Protein 4WZN (pdb70)

B-factor: mean 69.32, std 23.05, range [23.48, 146.05]

Solvent-accessible surface area: 15784 Å² total; per-residue (Å²): 109,44,18,2,32,59,6,38,44,33,76,92,57,137,152,81,207,118,9,3,28,2,76,52,119,2,8,33,19,10,0,0,4,47,45,101,87,124,11,14,17,2,2,37,45,90,102,54,67,17,5,0,97,8,48,130,29,91,129,50,194,38,74,114,39,176,50,123,105,1,34,54,8,0,86,84,1,27,84,20,86,155,35,45,150,13,100,11,71,122,17,8,170,74,11,98,74,8,5,49,91,31,174,85,11,117,64,16,54,98,110,32,5,17,91,0,0,74,26,2,41,2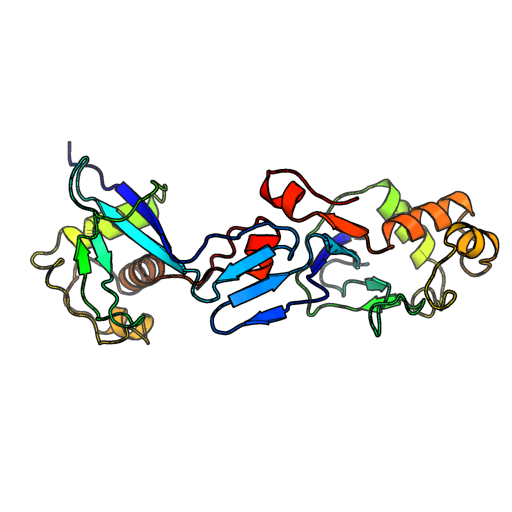0,51,72,0,40,0,30,57,28,62,140,69,108,65,7,51,103,173,176,61,136,12,18,2,32,61,5,40,40,84,42,130,30,137,71,40,212,146,3,0,42,5,33,47,105,0,24,33,18,11,0,0,4,43,34,105,88,122,11,13,15,2,2,39,46,94,105,60,71,16,6,0,97,7,48,130,29,88,129,49,195,36,75,113,38,176,50,120,103,1,13,54,8,0,85,83,1,26,83,22,86,154,31,44,150,13,99,10,72,127,13,8,170,76,11,96,73,7,5,50,89,31,172,84,11,117,65,16,54,98,110,33,6,18,92,0,0,71,26,2,31,17,29,117,5,74,19,34,46,40,0,13,46,98,58,13,28,151,96

Nearest PDB structures (foldseek):
  4wzn-assembly1_B  TM=9.107E-01  e=2.215E-26  Human hepatitis A virus Hu/Australia/HM175/1976
  7svk-assembly1_A  TM=3.006E-01  e=7.256E+00  Limosilactobacillus reuteri
  4wzn-assembly1_B  TM=1.007E+00  e=2.468E-30  Human hepatitis A virus Hu/Australia/HM175/1976
  8blt-assembly2_C  TM=2.997E-01  e=7.772E+00  Ligilactobacillus salivarius

GO terms:
  GO:0044658 symbiont-mediated pore formation in host plasma membrane (P, IDA)
  GO:0019030 icosahedral viral capsid (C, IDA)
  GO:0004197 cysteine-type endopeptidase activity (F, IDA)
  GO:0003968 RNA-directed RNA polymerase activity (F, IDA)
  GO:0019068 virion assembly (P, IDA)
  GO:0033644 host cell membrane (C, EXP)
  GO:0044193 host cell mitochondrial outer membrane (C, EXP)
  GO:0034062 5'-3' RNA polymerase activity (F, EXP)
  GO:0004197 cysteine-type endopeptidase activity (F, EXP)
  GO:0039722 symbiont-mediated suppression of host toll-like receptor signaling pathway (P, IDA)

Structure (mmCIF, N/CA/C/O backbone):
data_4WZN
#
_entry.id   4WZN
#
_cell.length_a   90.420
_cell.length_b   90.420
_cell.length_c   73.430
_cell.angle_alpha   90.00
_cell.angle_beta   90.00
_cell.angle_gamma   90.00
#
_symmetry.space_group_name_H-M   'P 43'
#
loop_
_entity.id
_entity.type
_entity.pdbx_description
1 polymer 'Genome polyprotein'
2 non-polymer GLYCEROL
3 water water
#
loop_
_atom_site.group_PDB
_atom_site.id
_atom_site.type_symbol
_atom_site.label_atom_id
_atom_site.label_alt_id
_atom_site.label_comp_id
_atom_site.label_asym_id
_atom_site.label_entity_id
_atom_site.label_seq_id
_atom_site.pdbx_PDB_ins_code
_atom_site.Cartn_x
_atom_site.Cartn_y
_atom_site.Cartn_z
_atom_site.occupancy
_atom_site.B_iso_or_equiv
_atom_site.auth_seq_id
_atom_site.auth_comp_id
_atom_site.auth_asym_id
_atom_site.auth_atom_id
_atom_site.pdbx_PDB_model_num
ATOM 1 N N . LYS A 1 74 ? 25.134 81.154 41.849 1.00 102.62 838 LYS A N 1
ATOM 2 C CA . LYS A 1 74 ? 25.104 80.753 40.450 1.00 101.62 838 LYS A CA 1
ATOM 3 C C . LYS A 1 74 ? 26.245 79.765 40.151 1.00 101.39 838 LYS A C 1
ATOM 4 O O . LYS A 1 74 ? 25.976 78.602 39.828 1.00 100.79 838 LYS A O 1
ATOM 6 N N . ILE A 1 75 ? 27.515 80.218 40.311 1.00 93.86 839 ILE A N 1
ATOM 7 C CA . ILE A 1 75 ? 28.747 79.445 40.057 1.00 87.70 839 ILE A CA 1
ATOM 8 C C . ILE A 1 75 ? 28.966 78.373 41.149 1.00 89.07 839 ILE A C 1
ATOM 9 O O . ILE A 1 75 ? 28.969 78.717 42.334 1.00 90.11 839 ILE A O 1
ATOM 14 N N . SER A 1 76 ? 29.151 77.088 40.748 1.00 81.58 840 SER A N 1
ATOM 15 C CA . SER A 1 76 ? 29.374 75.969 41.678 1.00 79.14 840 SER A CA 1
ATOM 16 C C . SER A 1 76 ? 30.645 75.163 41.360 1.00 78.40 840 SER A C 1
ATOM 17 O O . SER A 1 76 ? 30.902 74.846 40.193 1.00 77.47 840 SER A O 1
ATOM 20 N N . LEU A 1 77 ? 31.442 74.853 42.407 1.00 71.04 841 LEU A N 1
ATOM 21 C CA . LEU A 1 77 ? 32.714 74.134 42.306 1.00 66.00 841 LEU A CA 1
ATOM 22 C C . LEU A 1 77 ? 32.519 72.651 42.563 1.00 69.82 841 LEU A C 1
ATOM 23 O O . LEU A 1 77 ? 31.603 72.286 43.295 1.00 72.97 841 LEU A O 1
ATOM 28 N N . PHE A 1 78 ? 33.347 71.796 41.940 1.00 63.05 842 PHE A N 1
ATOM 29 C CA . PHE A 1 78 ? 33.225 70.331 42.048 1.00 62.21 842 PHE A CA 1
ATOM 30 C C . PHE A 1 78 ? 34.527 69.572 41.885 1.00 62.91 842 PHE A C 1
ATOM 31 O O . PHE A 1 78 ? 35.439 70.047 41.209 1.00 61.83 842 PHE A O 1
ATOM 39 N N . TYR A 1 79 ? 34.558 68.336 42.392 1.00 57.53 843 TYR A N 1
ATOM 40 C CA . TYR A 1 79 ? 35.676 67.434 42.173 1.00 54.68 843 TYR A CA 1
ATOM 41 C C . TYR A 1 79 ? 35.182 66.021 41.831 1.00 54.16 843 TYR A C 1
ATOM 42 O O . TYR A 1 79 ? 34.044 65.662 42.116 1.00 53.88 843 TYR A O 1
ATOM 51 N N . THR A 1 80 ? 36.032 65.255 41.180 1.00 48.25 844 THR A N 1
ATOM 52 C CA . THR A 1 80 ? 35.769 63.881 40.803 1.00 48.06 844 THR A CA 1
ATOM 53 C C . THR A 1 80 ? 37.064 63.128 40.981 1.00 51.43 844 THR A C 1
ATOM 54 O O . THR A 1 80 ? 38.139 63.714 40.830 1.00 50.91 844 THR A O 1
ATOM 58 N N . GLU A 1 81 ? 36.976 61.848 41.343 1.00 46.85 845 GLU A N 1
ATOM 59 C CA . GLU A 1 81 ? 38.180 61.056 41.541 1.00 44.52 845 GLU A CA 1
ATOM 60 C C . GLU A 1 81 ? 38.181 59.841 40.627 1.00 48.06 845 GLU A C 1
ATOM 61 O O . GLU A 1 81 ? 37.111 59.313 40.304 1.00 49.36 845 GLU A O 1
ATOM 67 N N . GLU A 1 82 ? 39.374 59.407 40.185 1.00 43.27 846 GLU A N 1
ATOM 68 C CA . GLU A 1 82 ? 39.493 58.293 39.230 1.00 43.69 846 GLU A CA 1
ATOM 69 C C . GLU A 1 82 ? 40.790 57.513 39.276 1.00 45.47 846 GLU A C 1
ATOM 70 O O . GLU A 1 82 ? 41.845 58.105 39.471 1.00 45.73 846 GLU A O 1
ATOM 76 N N . HIS A 1 83 ? 40.714 56.197 39.049 1.00 41.54 847 HIS A N 1
ATOM 77 C CA . HIS A 1 83 ? 41.905 55.337 38.934 1.00 40.82 847 HIS A CA 1
ATOM 78 C C . HIS A 1 83 ? 42.239 55.373 37.436 1.00 46.76 847 HIS A C 1
ATOM 79 O O . HIS A 1 83 ? 41.391 55.001 36.618 1.00 47.97 847 HIS A O 1
ATOM 86 N N . GLU A 1 84 ? 43.423 55.890 37.069 1.00 42.55 848 GLU A N 1
ATOM 87 C CA . GLU A 1 84 ? 43.838 55.987 35.649 1.00 42.91 848 GLU A CA 1
ATOM 88 C C . GLU A 1 84 ? 44.232 54.601 35.067 1.00 45.74 848 GLU A C 1
ATOM 89 O O . GLU A 1 84 ? 44.135 54.389 33.863 1.00 46.36 848 GLU A O 1
ATOM 95 N N . ILE A 1 85 ? 44.688 53.673 35.938 1.00 42.15 849 ILE A N 1
ATOM 96 C CA . ILE A 1 85 ? 45.087 52.296 35.634 1.00 42.62 849 ILE A CA 1
ATOM 97 C C . ILE A 1 85 ? 44.508 51.330 36.699 1.00 47.52 849 ILE A C 1
ATOM 98 O O . ILE A 1 85 ? 44.513 51.630 37.904 1.00 47.93 849 ILE A O 1
ATOM 103 N N . MET A 1 86 ? 43.986 50.197 36.222 1.00 43.62 850 MET A N 1
ATOM 104 C CA . MET A 1 86 ? 43.472 49.067 36.985 1.00 41.43 850 MET A CA 1
ATOM 105 C C . MET A 1 86 ? 44.096 47.880 36.276 1.00 36.70 850 MET A C 1
ATOM 106 O O . MET A 1 86 ? 44.083 47.840 35.048 1.00 33.73 850 MET A O 1
ATOM 111 N N . LYS A 1 87 ? 44.672 46.927 37.051 1.00 31.38 851 LYS A N 1
ATOM 112 C CA . LYS A 1 87 ? 45.306 45.705 36.533 1.00 30.46 851 LYS A CA 1
ATOM 113 C C . LYS A 1 87 ? 44.539 44.521 37.052 1.00 34.28 851 LYS A C 1
ATOM 114 O O . LYS A 1 87 ? 44.388 44.340 38.258 1.00 33.00 851 LYS A O 1
ATOM 120 N N . PHE A 1 88 ? 44.010 43.740 36.131 1.00 33.05 852 PHE A N 1
ATOM 121 C CA . PHE A 1 88 ? 43.179 42.596 36.468 1.00 31.57 852 PHE A CA 1
ATOM 122 C C . PHE A 1 88 ? 43.881 41.279 36.452 1.00 33.25 852 PHE A C 1
ATOM 123 O O . PHE A 1 88 ? 44.707 40.995 35.603 1.00 32.29 852 PHE A O 1
ATOM 131 N N . SER A 1 89 ? 43.573 40.505 37.454 1.00 32.34 853 SER A N 1
ATOM 132 C CA . SER A 1 89 ? 43.997 39.124 37.658 1.00 34.60 853 SER A CA 1
ATOM 133 C C . SER A 1 89 ? 42.721 38.260 37.773 1.00 37.63 853 SER A C 1
ATOM 134 O O . SER A 1 89 ? 41.597 38.800 37.814 1.00 39.67 853 SER A O 1
ATOM 137 N N . TRP A 1 90 ? 42.853 36.955 37.757 1.00 32.19 854 TRP A N 1
ATOM 138 C CA . TRP A 1 90 ? 41.640 36.171 37.895 1.00 32.89 854 TRP A CA 1
ATOM 139 C C . TRP A 1 90 ? 41.041 36.391 39.297 1.00 41.26 854 TRP A C 1
ATOM 140 O O . TRP A 1 90 ? 41.716 36.121 40.307 1.00 41.30 854 TRP A O 1
ATOM 151 N N . ARG A 1 91 ? 39.800 36.963 39.359 1.00 39.70 855 ARG A N 1
ATOM 152 C CA . ARG A 1 91 ? 39.088 37.271 40.616 1.00 37.84 855 ARG A CA 1
ATOM 153 C C . ARG A 1 91 ? 39.793 38.390 41.492 1.00 42.06 855 ARG A C 1
ATOM 154 O O . ARG A 1 91 ? 39.472 38.546 42.672 1.00 42.85 855 ARG A O 1
ATOM 162 N N . GLY A 1 92 ? 40.710 39.156 40.901 1.00 36.27 856 GLY A N 1
ATOM 163 C CA . GLY A 1 92 ? 41.436 40.213 41.597 1.00 33.88 856 GLY A CA 1
ATOM 164 C C . GLY A 1 92 ? 41.781 41.436 40.761 1.00 35.49 856 GLY A C 1
ATOM 165 O O . GLY A 1 92 ? 41.869 41.359 39.539 1.00 34.94 856 GLY A O 1
ATOM 166 N N . VAL A 1 93 ? 41.968 42.580 41.426 1.00 32.44 857 VAL A N 1
ATOM 167 C CA . VAL A 1 93 ? 42.308 43.881 40.824 1.00 33.29 857 VAL A CA 1
ATOM 168 C C . VAL A 1 93 ? 43.407 44.570 41.644 1.00 35.02 857 VAL A C 1
ATOM 169 O O . VAL A 1 93 ? 43.405 44.461 42.852 1.00 33.90 857 VAL A O 1
ATOM 173 N N . THR A 1 94 ? 44.336 45.248 40.982 1.00 32.50 858 THR A N 1
ATOM 174 C CA . THR A 1 94 ? 45.465 45.987 41.565 1.00 32.38 858 THR A CA 1
ATOM 175 C C . THR A 1 94 ? 45.442 47.411 41.012 1.00 37.31 858 THR A C 1
ATOM 176 O O . THR A 1 94 ? 45.444 47.612 39.802 1.00 35.71 858 THR A O 1
ATOM 180 N N . ALA A 1 95 ? 45.398 48.394 41.892 1.00 38.00 859 ALA A N 1
ATOM 181 C CA . ALA A 1 95 ? 45.450 49.792 41.478 1.00 40.52 859 ALA A CA 1
ATOM 182 C C . ALA A 1 95 ? 46.754 50.414 41.952 1.00 50.49 859 ALA A C 1
ATOM 183 O O . ALA A 1 95 ? 47.416 49.848 42.820 1.00 48.93 859 ALA A O 1
ATOM 185 N N . ASP A 1 96 ? 47.136 51.572 41.359 1.00 54.81 860 ASP A N 1
ATOM 186 C CA . ASP A 1 96 ? 48.321 52.348 41.755 1.00 58.04 860 ASP A CA 1
ATOM 187 C C . ASP A 1 96 ? 48.060 52.945 43.161 1.00 62.54 860 ASP A C 1
ATOM 188 O O . ASP A 1 96 ? 46.932 53.379 43.454 1.00 60.61 860 ASP A O 1
ATOM 193 N N . THR A 1 97 ? 49.128 53.018 43.994 1.00 60.08 861 THR A N 1
ATOM 194 C CA . THR A 1 97 ? 49.158 53.678 45.305 1.00 59.51 861 THR A CA 1
ATOM 195 C C . THR A 1 97 ? 48.545 55.104 45.183 1.00 58.35 861 THR A C 1
ATOM 196 O O . THR A 1 97 ? 47.857 55.539 46.094 1.00 58.19 861 THR A O 1
ATOM 200 N N . ARG A 1 98 ? 48.730 55.772 44.018 1.00 52.03 862 ARG A N 1
ATOM 201 C CA . ARG A 1 98 ? 48.204 57.100 43.698 1.00 50.33 862 ARG A CA 1
ATOM 202 C C . ARG A 1 98 ? 47.157 57.140 42.577 1.00 51.07 862 ARG A C 1
ATOM 203 O O . ARG A 1 98 ? 47.474 56.803 41.436 1.00 51.04 862 ARG A O 1
ATOM 211 N N . ALA A 1 99 ? 45.918 57.595 42.918 1.00 43.77 863 ALA A N 1
ATOM 212 C CA . ALA A 1 99 ? 44.789 57.842 42.007 1.00 41.04 863 ALA A CA 1
ATOM 213 C C . ALA A 1 99 ? 44.789 59.338 41.629 1.00 42.58 863 ALA A C 1
ATOM 214 O O . ALA A 1 99 ? 45.672 60.104 42.050 1.00 42.13 863 ALA A O 1
ATOM 216 N N . LEU A 1 100 ? 43.788 59.764 40.862 1.00 36.96 864 LEU A N 1
ATOM 217 C CA . LEU A 1 100 ? 43.742 61.151 40.422 1.00 36.27 864 LEU A CA 1
ATOM 218 C C . LEU A 1 100 ? 42.459 61.889 40.794 1.00 39.32 864 LEU A C 1
ATOM 219 O O . LEU A 1 100 ? 41.360 61.342 40.632 1.00 40.29 864 LEU A O 1
ATOM 224 N N . ARG A 1 101 ? 42.594 63.118 41.289 1.00 34.69 865 ARG A N 1
ATOM 225 C CA . ARG A 1 101 ? 41.460 64.017 41.552 1.00 36.44 865 ARG A CA 1
ATOM 226 C C . ARG A 1 101 ? 41.424 65.109 40.480 1.00 44.69 865 ARG 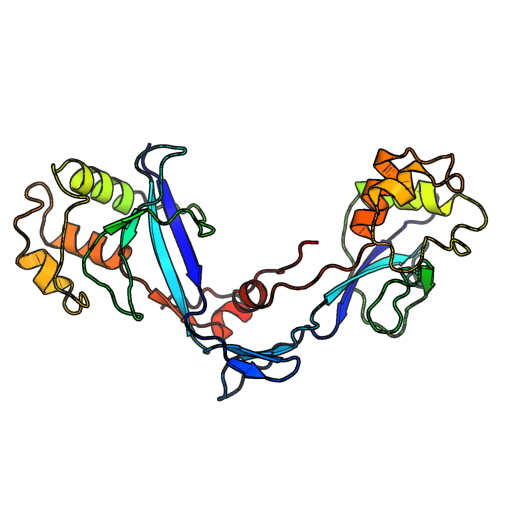A C 1
ATOM 227 O O . ARG A 1 101 ? 42.440 65.779 40.241 1.00 44.86 865 ARG A O 1
ATOM 235 N N . ARG A 1 102 ? 40.245 65.285 39.844 1.00 41.87 866 ARG A N 1
ATOM 236 C CA . ARG A 1 102 ? 39.989 66.303 38.816 1.00 41.18 866 ARG A CA 1
ATOM 237 C C . ARG A 1 102 ? 39.011 67.324 39.331 1.00 43.19 866 ARG A C 1
ATOM 238 O O . ARG A 1 102 ? 38.183 66.993 40.172 1.00 42.38 866 ARG A O 1
ATOM 246 N N . PHE A 1 103 ? 39.147 68.585 38.874 1.00 41.55 867 PHE A N 1
ATOM 247 C CA . PHE A 1 103 ? 38.348 69.750 39.307 1.00 41.88 867 PHE A CA 1
ATOM 248 C C . PHE A 1 103 ? 37.577 70.384 38.190 1.00 49.16 867 PHE A C 1
ATOM 249 O O . PHE A 1 103 ? 38.084 70.503 37.062 1.00 49.43 867 PHE A O 1
ATOM 257 N N . GLY A 1 104 ? 36.352 70.786 38.520 1.00 48.14 868 GLY A N 1
ATOM 258 C CA . GLY A 1 104 ? 35.415 71.365 37.571 1.00 50.98 868 GLY A CA 1
ATOM 259 C C . GLY A 1 104 ? 34.478 72.395 38.147 1.00 60.25 868 GLY A C 1
ATOM 260 O O . GLY A 1 104 ? 34.388 72.557 39.365 1.00 60.16 868 GLY A O 1
ATOM 261 N N . PHE A 1 105 ? 33.775 73.102 37.257 1.00 61.67 869 PHE A N 1
ATOM 262 C CA . PHE A 1 105 ? 32.851 74.172 37.620 1.00 64.97 869 PHE A CA 1
ATOM 263 C C . PHE A 1 105 ? 31.615 74.211 36.729 1.00 75.95 869 PHE A C 1
ATOM 264 O O . PHE A 1 105 ? 31.686 73.856 35.550 1.00 75.70 869 PHE A O 1
ATOM 272 N N . SER A 1 106 ? 30.493 74.681 37.300 1.00 77.97 870 SER A N 1
ATOM 273 C CA . SER A 1 106 ? 29.197 74.841 36.647 1.00 82.87 870 SER A CA 1
ATOM 274 C C . SER A 1 106 ? 28.881 76.330 36.687 1.00 93.09 870 SER A C 1
ATOM 275 O O . SER A 1 106 ? 29.062 76.944 37.743 1.00 92.74 870 SER A O 1
ATOM 278 N N . LEU A 1 107 ? 28.445 76.927 35.556 1.00 94.80 871 LEU A N 1
ATOM 279 C CA . LEU A 1 107 ? 28.116 78.366 35.521 1.00 98.14 871 LEU A CA 1
ATOM 280 C C . LEU A 1 107 ? 26.747 78.674 36.123 1.00 110.06 871 LEU A C 1
ATOM 281 O O . LEU A 1 107 ? 26.484 79.808 36.536 1.00 111.40 871 LEU A O 1
ATOM 286 N N . ALA A 1 108 ? 25.864 77.669 36.126 1.00 111.43 872 ALA A N 1
ATOM 287 C CA . ALA A 1 108 ? 24.505 77.768 36.641 1.00 117.27 872 ALA A CA 1
ATOM 288 C C . ALA A 1 108 ? 24.093 76.416 37.170 1.00 123.17 872 ALA A C 1
ATOM 289 O O . ALA A 1 108 ? 24.646 75.403 36.736 1.00 119.69 872 ALA A O 1
ATOM 291 N N . ALA A 1 109 ? 23.120 76.395 38.101 1.00 124.78 873 ALA A N 1
ATOM 292 C CA . ALA A 1 109 ? 22.585 75.166 38.695 1.00 125.34 873 ALA A CA 1
ATOM 293 C C . ALA A 1 109 ? 21.881 74.315 37.629 1.00 131.11 873 ALA A C 1
ATOM 294 O O . ALA A 1 109 ? 21.013 74.812 36.905 1.00 135.41 873 ALA A O 1
ATOM 296 N N . GLY A 1 110 ? 22.306 73.061 37.517 1.00 124.03 874 GLY A N 1
ATOM 297 C CA . GLY A 1 110 ? 21.763 72.120 36.543 1.00 125.44 874 GLY A CA 1
ATOM 298 C C . GLY A 1 110 ? 22.592 71.993 35.280 1.00 125.96 874 GLY A C 1
ATOM 299 O O . GLY A 1 110 ? 22.638 70.913 34.680 1.00 124.47 874 GLY A O 1
ATOM 300 N N . ARG A 1 111 ? 23.256 73.104 34.870 1.00 120.81 875 ARG A N 1
ATOM 301 C CA . ARG A 1 111 ? 24.122 73.187 33.686 1.00 117.68 875 ARG A CA 1
ATOM 302 C C . ARG A 1 111 ? 25.369 72.277 33.795 1.00 113.34 875 ARG A C 1
ATOM 303 O O . ARG A 1 111 ? 25.707 71.803 34.892 1.00 110.36 875 ARG A O 1
ATOM 311 N N . SER A 1 112 ? 26.021 72.006 32.644 1.00 105.89 876 SER A N 1
ATOM 312 C CA . SER A 1 112 ? 27.183 71.116 32.544 1.00 99.50 876 SER A CA 1
ATOM 313 C C . SER A 1 112 ? 28.451 71.541 33.290 1.00 95.53 876 SER A C 1
ATOM 314 O O . SER A 1 112 ? 28.775 72.725 33.349 1.00 95.77 876 SER A O 1
ATOM 317 N N . VAL A 1 113 ? 29.152 70.555 33.871 1.00 85.67 877 VAL A N 1
ATOM 318 C CA . VAL A 1 113 ? 30.401 70.741 34.608 1.00 79.85 877 VAL A CA 1
ATOM 319 C C . VAL A 1 113 ? 31.557 70.828 33.604 1.00 79.51 877 VAL A C 1
ATOM 320 O O . VAL A 1 113 ? 31.748 69.925 32.793 1.00 79.76 877 VAL A O 1
ATOM 324 N N . TRP A 1 114 ? 32.308 71.930 33.663 1.00 72.76 878 TRP A N 1
ATOM 325 C CA . TRP A 1 114 ? 33.468 72.199 32.826 1.00 70.55 878 TRP A CA 1
ATOM 326 C C . TRP A 1 114 ? 34.720 71.759 33.542 1.00 68.14 878 TRP A C 1
ATOM 327 O O . TRP A 1 114 ? 34.837 71.953 34.750 1.00 64.51 878 TRP A O 1
ATOM 338 N N . THR A 1 115 ? 35.661 71.174 32.795 1.00 63.53 879 THR A N 1
ATOM 339 C CA . THR A 1 115 ? 36.920 70.658 33.342 1.00 59.95 879 THR A CA 1
ATOM 340 C C . THR A 1 115 ? 38.021 70.680 32.286 1.00 63.68 879 THR A C 1
ATOM 341 O O . THR A 1 115 ? 37.706 70.693 31.101 1.00 67.36 879 THR A O 1
ATOM 345 N N . LEU A 1 116 ? 39.297 70.693 32.707 1.00 56.51 880 LEU A N 1
ATOM 346 C CA . LEU A 1 116 ? 40.434 70.629 31.792 1.00 56.86 880 LEU A CA 1
ATOM 347 C C . LEU A 1 116 ? 40.460 69.224 31.156 1.00 67.24 880 LEU A C 1
ATOM 348 O O . LEU A 1 116 ? 40.505 68.209 31.868 1.00 66.12 880 LEU A O 1
ATOM 353 N N . GLU A 1 117 ? 40.414 69.179 29.821 1.00 68.81 881 GLU A N 1
ATOM 354 C CA . GLU A 1 117 ? 40.401 67.945 29.041 1.00 70.87 881 GLU A CA 1
ATOM 355 C C . GLU A 1 117 ? 41.706 67.174 29.156 1.00 75.39 881 GLU A C 1
ATOM 356 O O . GLU A 1 117 ? 42.789 67.763 29.081 1.00 76.50 881 GLU A O 1
ATOM 362 N N . MET A 1 118 ? 41.589 65.852 29.304 1.00 70.57 882 MET A N 1
ATOM 363 C CA . MET A 1 118 ? 42.714 64.930 29.322 1.00 69.68 882 MET A CA 1
ATOM 364 C C . MET A 1 118 ? 42.506 63.884 28.231 1.00 79.64 882 MET A C 1
ATOM 365 O O . MET A 1 118 ? 41.390 63.373 28.066 1.00 81.23 882 MET A O 1
ATOM 370 N N . ASP A 1 119 ? 43.564 63.597 27.464 1.00 78.14 883 ASP A N 1
ATOM 371 C CA . ASP A 1 119 ? 43.551 62.605 26.382 1.00 81.09 883 ASP A CA 1
ATOM 372 C C . ASP A 1 119 ? 44.885 61.903 26.450 1.00 81.44 883 ASP A C 1
ATOM 373 O O . ASP A 1 119 ? 45.918 62.573 26.536 1.00 81.81 883 ASP A O 1
ATOM 378 N N . ALA A 1 120 ? 44.879 60.565 26.410 1.00 75.01 884 ALA A N 1
ATOM 379 C CA . ALA A 1 120 ? 46.078 59.723 26.519 1.00 73.64 884 ALA A CA 1
ATOM 380 C C . ALA A 1 120 ? 46.824 59.945 27.858 1.00 73.45 884 ALA A C 1
ATOM 381 O O . ALA A 1 120 ? 48.050 59.784 27.914 1.00 75.12 884 ALA A O 1
ATOM 383 N N . GLY A 1 121 ? 46.058 60.321 28.906 1.00 63.93 885 GLY A N 1
ATOM 384 C CA . GLY A 1 121 ? 46.559 60.590 30.248 1.00 59.76 885 GLY A CA 1
ATOM 385 C C . GLY A 1 121 ? 47.221 61.930 30.446 1.00 63.05 885 GLY A C 1
ATOM 386 O O . GLY A 1 121 ? 47.741 62.200 31.532 1.00 62.74 885 GLY A O 1
ATOM 387 N N . VAL A 1 122 ? 47.240 62.770 29.399 1.00 59.96 886 VAL A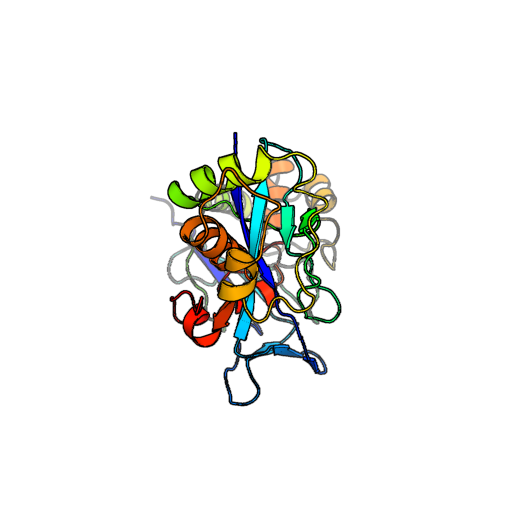 N 1
ATOM 388 C CA . VAL A 1 122 ? 47.842 64.099 29.479 1.00 58.98 886 VAL A CA 1
ATOM 389 C C . VAL A 1 122 ? 46.841 65.224 29.286 1.00 62.72 886 VAL A C 1
ATOM 390 O O . VAL A 1 122 ? 45.788 65.031 28.664 1.00 64.00 886 VAL A O 1
ATOM 394 N N . LEU A 1 123 ? 47.194 66.418 29.791 1.00 56.69 887 LEU A N 1
ATOM 395 C CA . LEU A 1 123 ? 46.352 67.595 29.627 1.00 55.08 887 LEU A CA 1
ATOM 396 C C . LEU A 1 123 ? 46.506 68.116 28.201 1.00 63.34 887 LEU A C 1
ATOM 397 O O . LEU A 1 123 ? 47.628 68.347 27.758 1.00 65.30 887 LEU A O 1
ATOM 402 N N . THR A 1 124 ? 45.391 68.226 27.460 1.00 60.82 888 THR A N 1
ATOM 403 C CA . THR A 1 124 ? 45.399 68.699 26.064 1.00 63.50 888 THR A CA 1
ATOM 404 C C . THR A 1 124 ? 45.570 70.206 25.962 1.00 69.24 888 THR A C 1
ATOM 405 O O . THR A 1 124 ? 46.086 70.689 24.955 1.00 74.93 888 THR A O 1
ATOM 409 N N . GLY A 1 125 ? 45.138 70.932 26.990 1.00 62.07 889 GLY A N 1
ATOM 410 C CA . GLY A 1 125 ? 45.204 72.387 27.034 1.00 61.85 889 GLY A CA 1
ATOM 411 C C . GLY A 1 125 ? 43.836 73.008 26.838 1.00 67.67 889 GLY A C 1
ATOM 412 O O . GLY A 1 125 ? 43.678 74.221 26.973 1.00 68.32 889 GLY A O 1
ATOM 413 N N . ARG A 1 126 ? 42.835 72.163 26.535 1.00 65.12 890 ARG A N 1
ATOM 414 C CA . ARG A 1 126 ? 41.440 72.545 26.306 1.00 66.66 890 ARG A CA 1
ATOM 415 C C . ARG A 1 126 ? 40.552 72.271 27.519 1.00 68.09 890 ARG A C 1
ATOM 416 O O . ARG A 1 126 ? 40.904 71.495 28.414 1.00 64.66 890 ARG A O 1
ATOM 424 N N . LEU A 1 127 ? 39.381 72.901 27.507 1.00 66.94 891 LEU A N 1
ATOM 425 C CA . LEU A 1 127 ? 38.343 72.868 28.523 1.00 66.56 891 LEU A CA 1
ATOM 426 C C . LEU A 1 127 ? 37.128 7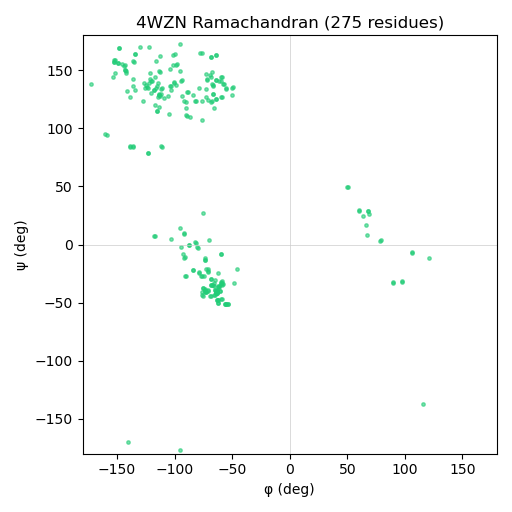2.163 27.907 1.00 75.41 891 LEU A C 1
ATOM 427 O O . LEU A 1 127 ? 36.725 72.509 26.794 1.00 80.48 891 LEU A O 1
ATOM 432 N N . ILE A 1 128 ? 36.578 71.154 28.587 1.00 70.63 892 ILE A N 1
ATOM 433 C CA . ILE A 1 128 ? 35.417 70.393 28.097 1.00 73.45 892 ILE A CA 1
ATOM 434 C C . ILE A 1 128 ? 34.347 70.180 29.161 1.00 77.51 892 ILE A C 1
ATOM 435 O O . ILE A 1 128 ? 34.607 70.313 30.360 1.00 73.07 892 ILE A O 1
ATOM 440 N N . ARG A 1 129 ? 33.149 69.800 28.701 1.00 78.56 893 ARG A N 1
ATOM 441 C CA . ARG A 1 129 ? 32.022 69.441 29.547 1.00 79.02 893 ARG A CA 1
ATOM 442 C C . ARG A 1 129 ? 32.191 67.950 29.793 1.00 83.87 893 ARG A C 1
ATOM 443 O O . ARG A 1 129 ? 32.445 67.208 28.840 1.00 85.22 893 ARG A O 1
ATOM 451 N N . LEU A 1 130 ? 32.105 67.507 31.057 1.00 79.18 894 LEU A N 1
ATOM 452 C CA . LEU A 1 130 ? 32.285 66.099 31.411 1.00 77.38 894 LEU A CA 1
ATOM 453 C C . LEU A 1 130 ? 31.233 65.729 32.453 1.00 83.90 894 LEU A C 1
ATOM 454 O O . LEU A 1 130 ? 31.500 65.795 33.653 1.00 81.83 894 LEU A O 1
ATOM 459 N N . ASN A 1 131 ? 30.019 65.375 31.982 1.00 84.82 895 ASN A N 1
ATOM 460 C CA . ASN A 1 131 ? 28.853 65.075 32.824 1.00 86.77 895 ASN A CA 1
ATOM 461 C C . ASN A 1 131 ? 28.662 63.631 33.249 1.00 92.34 895 ASN A C 1
ATOM 462 O O . ASN A 1 131 ? 28.055 63.371 34.292 1.00 91.05 895 ASN A O 1
ATOM 467 N N . ASP A 1 132 ? 29.177 62.703 32.439 1.00 91.59 896 ASP A N 1
ATOM 468 C CA . ASP A 1 132 ? 29.151 61.244 32.635 1.00 91.75 896 ASP A CA 1
ATOM 469 C C . ASP A 1 132 ? 29.863 60.774 33.943 1.00 90.53 896 ASP A C 1
ATOM 470 O O . ASP A 1 132 ? 29.775 59.588 34.307 1.00 90.38 896 ASP A O 1
ATOM 475 N N . GLU A 1 133 ? 30.556 61.704 34.632 1.00 81.87 897 GLU A N 1
ATOM 476 C CA . GLU A 1 133 ? 31.300 61.479 35.869 1.00 76.72 897 GLU A CA 1
ATOM 477 C C . GLU A 1 133 ? 30.480 61.898 37.097 1.00 77.60 897 GLU A C 1
ATOM 478 O O . GLU A 1 133 ? 29.606 62.763 36.985 1.00 80.16 897 GLU A O 1
ATOM 484 N N . LYS A 1 134 ? 30.779 61.304 38.270 1.00 69.44 898 LYS A N 1
ATOM 485 C CA . LYS A 1 134 ? 30.129 61.666 39.539 1.00 69.71 898 LYS A CA 1
ATOM 486 C C . LYS A 1 134 ? 30.936 62.807 40.189 1.00 70.58 898 LYS A C 1
ATOM 487 O O . LYS A 1 134 ? 32.080 62.594 40.614 1.00 67.04 898 LYS A O 1
ATOM 493 N N . TRP A 1 135 ? 30.350 64.022 40.222 1.00 67.41 899 TRP A N 1
ATOM 494 C CA . TRP A 1 135 ? 30.984 65.228 40.767 1.00 65.93 899 TRP A CA 1
ATOM 495 C C . TRP A 1 135 ? 30.444 65.594 42.138 1.00 70.55 899 TRP A C 1
ATOM 496 O O . TRP A 1 135 ? 29.230 65.570 42.332 1.00 73.35 899 TRP A O 1
ATOM 507 N N . THR A 1 136 ? 31.331 65.961 43.081 1.00 64.75 900 THR A N 1
ATOM 508 C CA . THR A 1 136 ? 30.909 66.396 44.418 1.00 66.14 900 THR A CA 1
ATOM 509 C C . THR A 1 136 ? 31.224 67.865 44.652 1.00 69.37 900 THR A C 1
ATOM 510 O O . THR A 1 136 ? 32.357 68.290 44.433 1.00 66.00 900 THR A O 1
ATOM 514 N N . GLU A 1 137 ? 30.209 68.632 45.089 1.00 69.57 901 GLU A N 1
ATOM 515 C CA . GLU A 1 137 ? 30.298 70.063 45.383 1.00 71.11 901 GLU A CA 1
ATOM 516 C C . GLU A 1 137 ? 31.330 70.330 46.473 1.00 73.60 901 GLU A C 1
ATOM 517 O O . GLU A 1 137 ? 31.548 69.503 47.359 1.00 72.17 901 GLU A O 1
ATOM 523 N N . MET A 1 138 ? 32.028 71.447 46.331 1.00 70.61 902 MET A N 1
ATOM 524 C CA . MET A 1 138 ? 33.037 71.925 47.263 1.00 70.19 902 MET A CA 1
ATOM 525 C C . MET A 1 138 ? 32.927 73.429 47.331 1.00 79.89 902 MET A C 1
ATOM 526 O O . MET A 1 138 ? 32.423 74.040 46.388 1.00 81.36 902 MET A O 1
ATOM 531 N N . LYS A 1 139 ? 33.350 74.029 48.444 1.00 79.51 903 LYS A N 1
ATOM 532 C CA . LYS A 1 139 ? 33.289 75.482 48.579 1.00 82.38 903 LYS A CA 1
ATOM 533 C C . LYS A 1 139 ? 34.674 76.113 48.590 1.00 85.47 903 LYS A C 1
ATOM 534 O O . LYS A 1 139 ? 35.590 75.588 49.227 1.00 83.11 903 LYS A O 1
ATOM 540 N N . ASP A 1 140 ? 34.830 77.211 47.824 1.00 83.83 904 ASP A N 1
ATOM 541 C CA . ASP A 1 140 ? 36.047 78.028 47.723 1.00 82.60 904 ASP A CA 1
ATOM 542 C C . ASP A 1 140 ? 35.654 79.393 47.171 1.00 88.04 904 ASP A C 1
ATOM 543 O O . ASP A 1 140 ? 35.526 79.570 45.954 1.00 86.84 904 ASP A O 1
ATOM 548 N N . ASP A 1 141 ? 35.424 80.352 48.078 1.00 87.13 905 ASP A N 1
ATOM 549 C CA . ASP A 1 141 ? 35.022 81.707 47.706 1.00 88.94 905 ASP A CA 1
ATOM 550 C C . ASP A 1 141 ? 36.023 82.428 46.790 1.00 88.23 905 ASP A C 1
ATOM 551 O O . ASP A 1 141 ? 35.579 83.195 45.930 1.00 88.93 905 ASP A O 1
ATOM 556 N N . LYS A 1 142 ? 37.356 82.154 46.940 1.00 79.49 906 LYS A N 1
ATOM 557 C CA . LYS A 1 142 ? 38.400 82.770 46.107 1.00 75.82 906 LYS A CA 1
ATOM 558 C C . LYS A 1 142 ? 38.308 82.266 44.676 1.00 77.38 906 LYS A C 1
ATOM 559 O O . LYS A 1 142 ? 38.394 83.068 43.749 1.00 78.67 906 LYS A O 1
ATOM 565 N N . ILE A 1 143 ? 38.128 80.953 44.497 1.00 70.61 907 ILE A N 1
ATOM 566 C CA . ILE A 1 143 ? 38.012 80.326 43.184 1.00 68.62 907 ILE A CA 1
ATOM 567 C C . ILE A 1 143 ? 36.771 80.806 42.429 1.00 75.86 907 ILE A C 1
ATOM 568 O O . ILE A 1 143 ? 36.889 81.088 41.236 1.00 76.90 907 ILE A O 1
ATOM 573 N N . VAL A 1 144 ? 35.611 80.951 43.116 1.00 73.37 908 VAL A N 1
ATOM 574 C CA . VAL A 1 144 ? 34.369 81.420 42.488 1.00 75.31 908 VAL A CA 1
ATOM 575 C C . VAL A 1 144 ? 34.574 82.832 41.909 1.00 81.00 908 VAL A C 1
ATOM 576 O O . VAL A 1 144 ? 34.131 83.105 40.790 1.00 81.25 908 VAL A O 1
ATOM 580 N N . SER A 1 145 ? 35.311 83.689 42.641 1.00 77.91 909 SER A N 1
ATOM 581 C CA . SER A 1 145 ? 35.657 85.047 42.210 1.00 78.89 909 SER A CA 1
ATOM 582 C C . SER A 1 145 ? 36.535 85.004 40.942 1.00 78.39 909 SER A C 1
ATOM 583 O O . SER A 1 145 ? 36.345 85.822 40.037 1.00 79.51 909 SER A O 1
ATOM 586 N N . LEU A 1 146 ? 37.475 84.040 40.876 1.00 69.21 910 LEU A N 1
ATOM 587 C CA . LEU A 1 146 ? 38.369 83.875 39.732 1.00 65.54 910 LEU A CA 1
ATOM 588 C C . LEU A 1 146 ? 37.664 83.292 38.514 1.00 69.11 910 LEU A C 1
ATOM 589 O O . LEU A 1 146 ? 37.911 83.772 37.407 1.00 68.69 910 LEU A O 1
ATOM 594 N N . ILE A 1 147 ? 36.738 82.321 38.714 1.00 66.09 911 ILE A N 1
ATOM 595 C CA . ILE A 1 147 ? 35.918 81.725 37.639 1.00 67.46 911 ILE A CA 1
ATOM 596 C C . ILE A 1 147 ? 34.996 82.823 37.042 1.00 75.63 911 ILE A C 1
ATOM 597 O O . ILE A 1 147 ? 34.823 82.875 35.822 1.00 75.36 911 ILE A O 1
ATOM 602 N N . GLU A 1 148 ? 34.427 83.705 37.910 1.00 75.81 912 GLU A N 1
ATOM 603 C CA . GLU A 1 148 ? 33.574 84.834 37.509 1.00 79.23 912 GLU A CA 1
ATOM 604 C C . GLU A 1 148 ? 34.326 85.700 36.499 1.00 82.34 912 GLU A C 1
ATOM 605 O O . GLU A 1 148 ? 33.798 85.938 35.413 1.00 85.93 912 GLU A O 1
ATOM 611 N N . LYS A 1 149 ? 35.580 86.109 36.826 1.00 73.42 913 LYS A N 1
ATOM 612 C CA . LYS A 1 149 ? 36.447 86.903 35.944 1.00 70.83 913 LYS A CA 1
ATOM 613 C C . LYS A 1 149 ? 36.774 86.130 34.653 1.00 73.74 913 LYS A C 1
ATOM 614 O O . LYS A 1 149 ? 36.573 86.661 33.568 1.00 75.80 913 LYS A O 1
ATOM 620 N N . PHE A 1 150 ? 37.233 84.870 34.780 1.00 67.53 914 PHE A N 1
ATOM 621 C CA . PHE A 1 150 ? 37.602 83.976 33.678 1.00 66.74 914 PHE A CA 1
ATOM 622 C C . PHE A 1 150 ? 36.492 83.818 32.641 1.00 74.26 914 PHE A C 1
ATOM 623 O O . PHE A 1 150 ? 36.741 84.004 31.453 1.00 75.23 914 PHE A O 1
ATOM 631 N N . THR A 1 151 ? 35.276 83.485 33.096 1.00 73.74 915 THR A N 1
ATOM 632 C CA . THR A 1 151 ? 34.105 83.233 32.253 1.00 77.69 915 THR A CA 1
ATOM 633 C C . THR A 1 151 ? 33.385 84.481 31.751 1.00 88.29 915 THR A C 1
ATOM 634 O O . THR A 1 151 ? 32.427 84.352 30.987 1.00 92.31 915 THR A O 1
ATOM 638 N N . SER A 1 152 ? 33.827 85.685 32.161 1.00 85.62 916 SER A N 1
ATOM 639 C CA . SER A 1 152 ? 33.224 86.927 31.663 1.00 89.06 916 SER A CA 1
ATOM 640 C C . SER A 1 152 ? 33.967 87.426 30.420 1.00 93.04 916 SER A C 1
ATOM 641 O O . SER A 1 152 ? 33.708 88.527 29.940 1.00 95.13 916 SER A O 1
ATOM 644 N N . ASN A 1 153 ? 34.875 86.583 29.889 1.00 87.82 917 ASN A N 1
ATOM 645 C CA . ASN A 1 153 ? 35.611 86.817 28.653 1.00 88.38 917 ASN A CA 1
ATOM 646 C C . ASN A 1 153 ? 34.928 86.005 27.555 1.00 98.20 917 ASN A C 1
ATOM 647 O O . ASN A 1 153 ? 34.515 84.868 27.794 1.00 97.18 917 ASN A O 1
ATOM 652 N N . LYS A 1 154 ? 34.809 86.584 26.352 1.00 99.99 918 LYS A N 1
ATOM 653 C CA . LYS A 1 154 ? 34.236 85.880 25.209 1.00 103.25 918 LYS A CA 1
ATOM 654 C C . LYS A 1 154 ? 35.260 84.814 24.765 1.00 104.29 918 LYS A C 1
ATOM 655 O O . LYS A 1 154 ? 36.470 85.078 24.813 1.00 102.29 918 LYS A O 1
ATOM 657 N N . TYR A 1 155 ? 34.779 83.616 24.366 1.00 99.63 919 TYR A N 1
ATOM 658 C CA . TYR A 1 155 ? 35.598 82.494 23.885 1.00 97.27 919 TYR A CA 1
ATOM 659 C C . TYR A 1 155 ? 36.508 81.836 24.953 1.00 94.56 919 TYR A C 1
ATOM 660 O O . TYR A 1 155 ? 37.554 81.277 24.598 1.00 92.83 919 TYR A O 1
ATOM 669 N N . TRP A 1 156 ? 36.101 81.866 26.250 1.00 87.56 920 TRP A N 1
ATOM 670 C CA . TRP A 1 156 ? 36.866 81.222 27.331 1.00 82.42 920 TRP A CA 1
ATOM 671 C C . TRP A 1 156 ? 36.856 79.705 27.169 1.00 86.46 920 TRP A C 1
ATOM 672 O O . TRP A 1 156 ? 37.840 79.056 27.497 1.00 83.32 920 TRP A O 1
ATOM 683 N N . SER A 1 157 ? 35.730 79.148 26.671 1.00 86.52 921 SER A N 1
ATOM 684 C CA . SER A 1 157 ? 35.503 77.721 26.421 1.00 86.52 921 SER A CA 1
ATOM 685 C C . SER A 1 157 ? 36.376 77.222 25.266 1.00 90.70 921 SER A C 1
ATOM 686 O O . SER A 1 157 ? 36.780 76.046 25.245 1.00 88.13 921 SER A O 1
ATOM 689 N N . LYS A 1 158 ? 36.679 78.146 24.323 1.00 89.45 922 LYS A N 1
ATOM 690 C CA . LYS A 1 158 ? 37.508 77.919 23.142 1.00 90.78 922 LYS A CA 1
ATOM 691 C C . LYS A 1 158 ? 39.026 77.992 23.439 1.00 92.31 922 LYS A C 1
ATOM 692 O O . LYS A 1 158 ? 39.829 77.810 22.520 1.00 94.43 922 LYS A O 1
ATOM 698 N N . VAL A 1 159 ? 39.413 78.220 24.719 1.00 83.92 923 VAL A N 1
ATOM 699 C CA . VAL A 1 159 ? 40.818 78.290 25.148 1.00 80.10 923 VAL A CA 1
ATOM 700 C C . VAL A 1 159 ? 41.589 77.012 24.802 1.00 83.62 923 VAL A C 1
ATOM 701 O O . VAL A 1 159 ? 41.054 75.903 24.922 1.00 82.44 923 VAL A O 1
ATOM 705 N N . ASN A 1 160 ? 42.822 77.195 24.317 1.00 81.20 924 ASN A N 1
ATOM 706 C CA . ASN A 1 160 ? 43.720 76.117 23.942 1.00 81.38 924 ASN A CA 1
ATOM 707 C C . ASN A 1 160 ? 45.117 76.424 24.456 1.00 83.21 924 ASN A C 1
ATOM 708 O O . ASN A 1 160 ? 45.950 76.987 23.725 1.00 85.63 924 ASN A O 1
ATOM 713 N N . PHE A 1 161 ? 45.353 76.075 25.736 1.00 74.80 925 PHE A N 1
ATOM 714 C CA . PHE A 1 161 ? 46.636 76.239 26.423 1.00 73.14 925 PHE A CA 1
ATOM 715 C C . PHE A 1 161 ? 47.688 75.280 25.818 1.00 81.49 925 PHE A C 1
ATOM 716 O O . PHE A 1 161 ? 47.308 74.302 25.150 1.00 83.36 925 PHE A O 1
ATOM 724 N N . PRO A 1 162 ? 49.007 75.524 26.031 1.00 78.95 926 PRO A N 1
ATOM 725 C CA . PRO A 1 162 ? 50.020 74.610 25.469 1.00 80.93 926 PRO A CA 1
ATOM 726 C C . PRO A 1 162 ? 49.806 73.161 25.898 1.00 83.30 926 PRO A C 1
ATOM 727 O O . PRO A 1 162 ? 49.534 72.894 27.072 1.00 79.39 926 PRO A O 1
ATOM 731 N N . HIS A 1 163 ? 49.897 72.238 24.931 1.00 82.93 927 HIS A N 1
ATOM 732 C CA . HIS A 1 163 ? 49.718 70.808 25.160 1.00 82.09 927 HIS A CA 1
ATOM 733 C C . HIS A 1 163 ? 50.566 70.304 26.346 1.00 84.81 927 HIS A C 1
ATOM 734 O O . HIS A 1 163 ? 51.728 70.690 26.491 1.00 86.60 927 HIS A O 1
ATOM 741 N N . GLY A 1 164 ? 49.953 69.496 27.204 1.00 77.09 928 GLY A N 1
ATOM 742 C CA . GLY A 1 164 ? 50.620 68.952 28.376 1.00 74.14 928 GLY A CA 1
ATOM 743 C C . GLY A 1 164 ? 50.478 69.844 29.591 1.00 75.71 928 GLY A C 1
ATOM 744 O O . GLY A 1 164 ? 50.433 69.340 30.718 1.00 74.01 928 GLY A O 1
ATOM 745 N N . MET A 1 165 ? 50.424 71.182 29.371 1.00 71.59 929 MET A N 1
ATOM 746 C CA . MET A 1 165 ? 50.298 72.215 30.407 1.00 68.66 929 MET A CA 1
ATOM 747 C C . MET A 1 165 ? 51.337 72.033 31.529 1.00 74.43 929 MET A C 1
ATOM 748 O O . MET A 1 165 ? 50.991 72.029 32.713 1.00 72.67 929 MET A O 1
ATOM 753 N N . LEU A 1 166 ? 52.613 71.860 31.132 1.00 74.16 930 LEU A N 1
ATOM 754 C CA . LEU A 1 166 ? 53.743 71.591 32.026 1.00 74.32 930 LEU A CA 1
ATOM 755 C C . LEU A 1 166 ? 54.245 72.805 32.810 1.00 78.81 930 LEU A C 1
ATOM 756 O O . LEU A 1 166 ? 54.632 72.637 33.968 1.00 78.71 930 LEU A O 1
ATOM 761 N N . ASP A 1 167 ? 54.261 74.009 32.197 1.00 75.59 931 ASP A N 1
ATOM 762 C CA . ASP A 1 167 ? 54.704 75.225 32.890 1.00 75.02 931 ASP A CA 1
ATOM 763 C C . ASP A 1 167 ? 53.539 76.192 33.122 1.00 74.22 931 ASP A C 1
ATOM 764 O O . ASP A 1 167 ? 53.336 77.129 32.343 1.00 75.59 931 ASP A O 1
ATOM 769 N N . LEU A 1 168 ? 52.798 75.971 34.222 1.00 65.69 932 LEU A N 1
ATOM 770 C CA . LEU A 1 168 ? 51.637 76.772 34.627 1.00 62.75 932 LEU A CA 1
ATOM 771 C C . LEU A 1 168 ? 51.950 78.260 34.879 1.00 69.37 932 LEU A C 1
ATOM 772 O O . LEU A 1 168 ? 51.112 79.113 34.585 1.00 70.17 932 LEU A O 1
ATOM 777 N N . GLU A 1 169 ? 53.164 78.569 35.367 1.00 66.94 933 GLU A N 1
ATOM 778 C CA . GLU A 1 169 ? 53.616 79.935 35.638 1.00 67.95 933 GLU A CA 1
ATOM 779 C C . GLU A 1 169 ? 53.862 80.727 34.360 1.00 72.26 933 GLU A C 1
ATOM 780 O O . GLU A 1 169 ? 53.521 81.912 34.302 1.00 72.22 933 GLU A O 1
ATOM 786 N N . GLU A 1 170 ? 54.437 80.061 33.336 1.00 69.00 934 GLU A N 1
ATOM 787 C CA . GLU A 1 170 ? 54.732 80.619 32.015 1.00 70.08 934 GLU A CA 1
ATOM 788 C C . GLU A 1 170 ? 53.435 80.796 31.223 1.00 70.64 934 GLU A C 1
ATOM 789 O O . GLU A 1 170 ? 53.282 81.802 30.517 1.00 71.20 934 GLU A O 1
ATOM 795 N N . ILE A 1 171 ? 52.515 79.811 31.319 1.00 64.10 935 ILE A N 1
ATOM 796 C CA . ILE A 1 171 ? 51.218 79.855 30.637 1.00 63.20 935 ILE A CA 1
ATOM 797 C C . ILE A 1 171 ? 50.475 81.138 31.039 1.00 66.13 935 ILE A C 1
ATOM 798 O O . ILE A 1 171 ? 50.051 81.895 30.157 1.00 64.26 935 ILE A O 1
ATOM 803 N N . ALA A 1 172 ? 50.373 81.389 32.378 1.00 62.40 936 ALA A N 1
ATOM 804 C CA . ALA A 1 172 ? 49.728 82.565 32.963 1.00 62.53 936 ALA A CA 1
ATOM 805 C C . ALA A 1 172 ? 50.432 83.888 32.597 1.00 69.58 936 ALA A C 1
ATOM 806 O O . ALA A 1 172 ? 49.764 84.882 32.266 1.00 71.01 936 ALA A O 1
ATOM 808 N N . ALA A 1 173 ? 51.773 83.887 32.619 1.00 66.29 937 ALA A N 1
ATOM 809 C CA . ALA A 1 173 ? 52.605 85.034 32.255 1.00 66.83 937 ALA A CA 1
ATOM 810 C C . ALA A 1 173 ? 52.456 85.457 30.781 1.00 73.12 937 ALA A C 1
ATOM 811 O O . ALA A 1 173 ? 52.425 86.654 30.498 1.00 74.11 937 ALA A O 1
ATOM 813 N N . ASN A 1 174 ? 52.370 84.487 29.850 1.00 70.84 938 ASN A N 1
ATOM 814 C CA . ASN A 1 174 ? 52.266 84.775 28.414 1.00 73.19 938 ASN A CA 1
ATOM 815 C C . ASN A 1 174 ? 50.841 84.900 27.864 1.00 77.60 938 ASN A C 1
ATOM 816 O O . ASN A 1 174 ? 50.672 85.349 26.723 1.00 79.74 938 ASN A O 1
ATOM 821 N N . SER A 1 175 ? 49.823 84.517 28.664 1.00 71.91 939 SER A N 1
ATOM 822 C CA . SER A 1 175 ? 48.415 84.573 28.251 1.00 72.14 939 SER A CA 1
ATOM 823 C C . SER A 1 175 ? 47.926 85.996 28.067 1.00 75.45 939 SER A C 1
ATOM 824 O O . SER A 1 175 ? 48.116 86.820 28.954 1.00 73.81 939 SER A O 1
ATOM 827 N N . LYS A 1 176 ? 47.307 86.275 26.908 1.00 73.52 940 LYS A N 1
ATOM 828 C CA . LYS A 1 176 ? 46.742 87.581 26.568 1.00 74.58 940 LYS A CA 1
ATOM 829 C C . LYS A 1 176 ? 45.219 87.469 26.350 1.00 78.71 940 LYS A C 1
ATOM 830 O O . LYS A 1 176 ? 44.574 88.444 25.933 1.00 81.11 940 LYS A O 1
ATOM 836 N N . ASP A 1 177 ? 44.655 86.289 26.648 1.00 71.66 941 ASP A N 1
ATOM 837 C CA . ASP A 1 177 ? 43.240 85.966 26.456 1.00 72.63 941 ASP A CA 1
ATOM 838 C C . ASP A 1 177 ? 42.315 86.419 27.590 1.00 72.55 941 ASP A C 1
ATOM 839 O O . ASP A 1 177 ? 41.113 86.543 27.376 1.00 72.39 941 ASP A O 1
ATOM 844 N N . PHE A 1 178 ? 42.860 86.639 28.798 1.00 66.95 942 PHE A N 1
ATOM 845 C CA . PHE A 1 178 ? 42.067 87.045 29.968 1.00 65.68 942 PHE A CA 1
ATOM 846 C C . PHE A 1 178 ? 42.617 88.351 30.521 1.00 68.41 942 PHE A C 1
ATOM 847 O O . PHE A 1 178 ? 43.381 88.343 31.498 1.00 66.45 942 PHE A O 1
ATOM 855 N N . PRO A 1 179 ? 42.274 89.487 29.867 1.00 65.03 943 PRO A N 1
ATOM 856 C CA . PRO A 1 179 ? 42.829 90.774 30.313 1.00 63.88 943 PRO A CA 1
ATOM 857 C C . PRO A 1 179 ? 42.223 91.300 31.603 1.00 66.81 943 PRO A C 1
ATOM 858 O O . PRO A 1 179 ? 42.783 92.218 32.183 1.00 66.23 943 PRO A O 1
ATOM 862 N N . ASN A 1 180 ? 41.098 90.723 32.054 1.00 63.61 944 ASN A N 1
ATOM 863 C CA . ASN A 1 180 ? 40.457 91.146 33.298 1.00 64.14 944 ASN A CA 1
ATOM 864 C C . ASN A 1 180 ? 41.043 90.399 34.504 1.00 69.14 944 ASN A C 1
ATOM 865 O O . ASN A 1 180 ? 40.661 90.655 35.650 1.00 70.25 944 ASN A O 1
ATOM 870 N N . MET A 1 181 ? 41.998 89.503 34.233 1.00 64.85 945 MET A N 1
ATOM 871 C CA . MET A 1 181 ? 42.670 88.679 35.221 1.00 63.56 945 MET A CA 1
ATOM 872 C C . MET A 1 181 ? 44.142 89.002 35.302 1.00 65.71 945 MET A C 1
ATOM 873 O O . MET A 1 181 ? 44.810 89.099 34.271 1.00 65.82 945 MET A O 1
ATOM 878 N N . SER A 1 182 ? 44.662 89.134 36.526 1.00 61.38 946 SER A N 1
ATOM 879 C CA . SER A 1 182 ? 46.079 89.383 36.741 1.00 60.88 946 SER A CA 1
ATOM 880 C C . SER A 1 182 ? 46.868 88.084 36.525 1.00 67.06 946 SER A C 1
ATOM 881 O O . SER A 1 182 ? 46.255 87.012 36.454 1.00 68.05 946 SER A O 1
ATOM 884 N N . GLU A 1 183 ? 48.200 88.162 36.364 1.00 64.02 947 GLU A N 1
ATOM 885 C CA . GLU A 1 183 ? 49.031 86.964 36.157 1.00 63.35 947 GLU A CA 1
ATOM 886 C C . GLU A 1 183 ? 48.958 86.051 37.375 1.00 66.53 947 GLU A C 1
ATOM 887 O O . GLU A 1 183 ? 48.724 84.859 37.200 1.00 65.30 947 GLU A O 1
ATOM 893 N N . THR A 1 184 ? 49.114 86.610 38.605 1.00 63.46 948 THR A N 1
ATOM 894 C CA . THR A 1 184 ? 49.044 85.822 39.842 1.00 63.20 948 THR A CA 1
ATOM 895 C C . THR A 1 184 ? 47.698 85.106 40.034 1.00 67.27 948 THR A C 1
ATOM 896 O O . THR A 1 184 ? 47.670 83.990 40.558 1.00 67.03 948 THR A O 1
ATOM 900 N N . ASP A 1 185 ? 46.602 85.736 39.577 1.00 64.38 949 ASP A N 1
ATOM 901 C CA . ASP A 1 185 ? 45.238 85.226 39.662 1.00 64.89 949 ASP A CA 1
ATOM 902 C C . ASP A 1 185 ? 44.952 84.132 38.648 1.00 65.53 949 ASP A C 1
ATOM 903 O O . ASP A 1 185 ? 44.346 83.126 39.023 1.00 64.99 949 ASP A O 1
ATOM 908 N N . LEU A 1 186 ? 45.395 84.304 37.379 1.00 59.66 950 LEU A N 1
ATOM 909 C CA . LEU A 1 186 ? 45.212 83.266 36.348 1.00 58.27 950 LEU A CA 1
ATOM 910 C C . LEU A 1 186 ? 46.004 82.027 36.781 1.00 62.14 950 LEU A C 1
ATOM 911 O O . LEU A 1 186 ? 45.502 80.904 36.679 1.00 60.58 950 LEU A O 1
ATOM 916 N N . CYS A 1 187 ? 47.223 82.250 37.304 1.00 59.77 951 CYS A N 1
ATOM 917 C CA . CYS A 1 187 ? 48.086 81.182 37.769 1.00 60.22 951 CYS A CA 1
ATOM 918 C C . CYS A 1 187 ? 47.477 80.405 38.947 1.00 63.41 951 CYS A C 1
ATOM 919 O O . CYS A 1 187 ? 47.535 79.173 38.979 1.00 62.75 951 CYS A O 1
ATOM 922 N N . PHE A 1 188 ? 46.859 81.126 39.885 1.00 58.93 952 PHE A N 1
ATOM 923 C CA . PHE A 1 188 ? 46.169 80.557 41.028 1.00 57.22 952 PHE A CA 1
ATOM 924 C C . PHE A 1 188 ? 45.032 79.637 40.552 1.00 58.58 952 PHE A C 1
ATOM 925 O O . PHE A 1 188 ? 44.922 78.517 41.043 1.00 58.93 952 PHE A O 1
ATOM 933 N N . LEU A 1 189 ? 44.218 80.100 39.585 1.00 54.17 953 LEU A N 1
ATOM 934 C CA . LEU A 1 189 ? 43.108 79.341 39.000 1.00 53.88 953 LEU A CA 1
ATOM 935 C C . LEU A 1 189 ? 43.593 78.107 38.222 1.00 58.87 953 LEU A C 1
ATOM 936 O O . LEU A 1 189 ? 42.998 77.033 38.351 1.00 59.02 953 LEU A O 1
ATOM 941 N N . LEU A 1 190 ? 44.664 78.263 37.417 1.00 54.68 954 LEU A N 1
ATOM 942 C CA . LEU A 1 190 ? 45.259 77.165 36.657 1.00 53.02 954 LEU A CA 1
ATOM 943 C C . LEU A 1 190 ? 45.772 76.080 37.583 1.00 56.70 954 LEU A C 1
ATOM 944 O O . LEU A 1 190 ? 45.633 74.905 37.263 1.00 57.29 954 LEU A O 1
ATOM 949 N N . HIS A 1 191 ? 46.301 76.469 38.759 1.00 53.49 955 HIS A N 1
ATOM 950 C CA . HIS A 1 191 ? 46.771 75.555 39.800 1.00 52.50 955 HIS A CA 1
ATOM 951 C C . HIS A 1 191 ? 45.624 74.805 40.434 1.00 55.32 955 HIS A C 1
ATOM 952 O O . HIS A 1 191 ? 45.789 73.623 40.738 1.00 55.88 955 HIS A O 1
ATOM 959 N N . TRP A 1 192 ? 44.446 75.450 40.584 1.00 50.55 956 TRP A N 1
ATOM 960 C CA . TRP A 1 192 ? 43.242 74.798 41.117 1.00 49.16 956 TRP A CA 1
ATOM 961 C C . TRP A 1 192 ? 42.635 73.834 40.091 1.00 51.83 956 TRP A C 1
ATOM 962 O O . TRP A 1 192 ? 42.234 72.748 40.472 1.00 51.74 956 TRP A O 1
ATOM 973 N N . LEU A 1 193 ? 42.597 74.201 38.802 1.00 48.27 957 LEU A N 1
ATOM 974 C CA . LEU A 1 193 ? 42.017 73.344 37.761 1.00 47.77 957 LEU A CA 1
ATOM 975 C C . LEU A 1 193 ? 42.858 72.116 37.436 1.00 52.77 957 LEU A C 1
ATOM 976 O O . LEU A 1 193 ? 42.339 71.110 36.914 1.00 54.77 957 LEU A O 1
ATOM 981 N N . ASN A 1 194 ? 44.148 72.199 37.746 1.00 47.29 958 ASN A N 1
ATOM 982 C CA . ASN A 1 194 ? 45.127 71.158 37.519 1.00 46.55 958 ASN A CA 1
ATOM 983 C C . ASN A 1 194 ? 44.793 69.847 38.260 1.00 50.71 958 ASN A C 1
ATOM 984 O O . ASN A 1 194 ? 44.592 69.868 39.483 1.00 50.82 958 ASN A O 1
ATOM 989 N N . PRO A 1 195 ? 44.740 68.688 37.546 1.00 45.38 959 PRO A N 1
ATOM 990 C CA . PRO A 1 195 ? 44.507 67.421 38.236 1.00 43.00 959 PRO A CA 1
ATOM 991 C C . PRO A 1 195 ? 45.605 67.146 39.279 1.00 46.37 959 PRO A C 1
ATOM 992 O O . PRO A 1 195 ? 46.779 67.473 39.094 1.00 45.79 959 PRO A O 1
ATOM 996 N N . LYS A 1 196 ? 45.197 66.606 40.425 1.00 42.76 960 LYS A N 1
ATOM 997 C CA . LYS A 1 196 ? 46.112 66.331 41.530 1.00 40.86 960 LYS A CA 1
ATOM 998 C C . LYS A 1 196 ? 46.084 64.855 41.908 1.00 42.74 960 LYS A C 1
ATOM 999 O O . LYS A 1 196 ? 45.001 64.280 41.960 1.00 41.58 960 LYS A O 1
ATOM 1005 N N . LYS A 1 197 ? 47.259 64.243 42.196 1.00 38.95 961 LYS A N 1
ATOM 1006 C CA . LYS A 1 197 ? 47.349 62.833 42.600 1.00 38.36 961 LYS A CA 1
ATOM 1007 C C . LYS A 1 197 ? 46.827 62.621 44.021 1.00 45.19 961 LYS A C 1
ATOM 1008 O O . LYS A 1 197 ? 47.005 63.490 44.851 1.00 46.23 961 LYS A O 1
ATOM 1014 N N . ILE A 1 198 ? 46.212 61.460 44.297 1.00 43.08 962 ILE A N 1
ATOM 1015 C CA . ILE A 1 198 ? 45.665 61.036 45.601 1.00 43.00 962 ILE A CA 1
ATOM 1016 C C . ILE A 1 198 ? 46.483 59.820 46.087 1.00 45.36 962 ILE A C 1
ATOM 1017 O O . ILE A 1 198 ? 46.493 58.808 45.384 1.00 40.99 962 ILE A O 1
ATOM 1022 N N . ASN A 1 199 ? 47.039 59.857 47.323 1.00 44.20 963 ASN A N 1
ATOM 1023 C CA . ASN A 1 199 ? 47.689 58.667 47.876 1.00 43.79 963 ASN A CA 1
ATOM 1024 C C . ASN A 1 199 ? 46.611 57.824 48.569 1.00 46.60 963 ASN A C 1
ATOM 1025 O O . ASN A 1 199 ? 46.115 58.185 49.634 1.00 47.58 963 ASN A O 1
ATOM 1030 N N . LEU A 1 200 ? 46.280 56.685 47.979 1.00 41.51 964 LEU A N 1
ATOM 1031 C CA . LEU A 1 200 ? 45.258 55.774 48.494 1.00 40.10 964 LEU A CA 1
ATOM 1032 C C . LEU A 1 200 ? 45.569 55.184 49.858 1.00 50.15 964 LEU A C 1
ATOM 1033 O O . LEU A 1 200 ? 44.653 55.050 50.668 1.00 51.71 964 LEU A O 1
ATOM 1038 N N . ALA A 1 201 ? 46.849 54.880 50.149 1.00 49.66 965 ALA A N 1
ATOM 1039 C CA . ALA A 1 201 ? 47.222 54.369 51.473 1.00 51.23 965 ALA A CA 1
ATOM 1040 C C . ALA A 1 201 ? 46.905 55.425 52.542 1.00 55.14 965 ALA A C 1
ATOM 1041 O O . ALA A 1 201 ? 46.215 55.089 53.498 1.00 55.67 965 ALA A O 1
ATOM 1043 N N . ASP A 1 202 ? 47.298 56.703 52.329 1.00 50.12 966 ASP A N 1
ATOM 1044 C CA . ASP A 1 202 ? 46.948 57.794 53.243 1.00 52.42 966 ASP A CA 1
ATOM 1045 C C . ASP A 1 202 ? 45.425 57.967 53.306 1.00 53.44 966 ASP A C 1
ATOM 1046 O O . ASP A 1 202 ? 44.874 58.259 54.364 1.00 54.44 966 ASP A O 1
ATOM 1051 N N . ARG A 1 203 ? 44.754 57.781 52.170 1.00 48.09 967 ARG A N 1
ATOM 1052 C CA . ARG A 1 203 ? 43.306 57.911 52.039 1.00 47.67 967 ARG A CA 1
ATOM 1053 C C . ARG A 1 203 ? 42.563 56.892 52.913 1.00 54.25 967 ARG A C 1
ATOM 1054 O O . ARG A 1 203 ? 41.656 57.250 53.672 1.00 57.37 967 ARG A O 1
ATOM 1062 N N . MET A 1 204 ? 42.996 55.639 52.840 1.00 48.86 968 MET A N 1
ATOM 1063 C CA . MET A 1 204 ? 42.404 54.527 53.560 1.00 47.85 968 MET A CA 1
ATOM 1064 C C . MET A 1 204 ? 42.704 54.514 55.011 1.00 54.10 968 MET A C 1
ATOM 1065 O O . MET A 1 204 ? 42.079 53.757 55.750 1.00 57.14 968 MET A O 1
ATOM 1070 N N . LEU A 1 205 ? 43.644 55.350 55.441 1.00 50.92 969 LEU A N 1
ATOM 1071 C CA . LEU A 1 205 ? 44.033 55.475 56.831 1.00 53.68 969 LEU A CA 1
ATOM 1072 C C . LEU A 1 205 ? 43.237 56.571 57.499 1.00 65.17 969 LEU A C 1
ATOM 1073 O O . LEU A 1 205 ? 43.278 56.708 58.718 1.00 69.58 969 LEU A O 1
ATOM 1078 N N . GLY A 1 206 ? 42.483 57.309 56.704 1.00 64.56 970 GLY A N 1
ATOM 1079 C CA . GLY A 1 206 ? 41.594 58.345 57.194 1.00 69.12 970 GLY A CA 1
ATOM 1080 C C . GLY A 1 206 ? 41.844 59.736 56.666 1.00 80.13 970 GLY A C 1
ATOM 1081 O O . GLY A 1 206 ? 41.015 60.619 56.882 1.00 83.18 970 GLY A O 1
ATOM 1082 N N . LEU A 1 207 ? 42.983 59.951 55.997 1.00 78.85 971 LEU A N 1
ATOM 1083 C CA . LEU A 1 207 ? 43.415 61.260 55.470 1.00 79.88 971 LEU A CA 1
ATOM 1084 C C . LEU A 1 207 ? 43.011 61.414 53.992 1.00 84.00 971 LEU A C 1
ATOM 1085 O O . LEU A 1 207 ? 42.533 60.459 53.393 1.00 81.80 971 LEU A O 1
ATOM 1090 N N . SER A 1 208 ? 43.202 62.601 53.405 1.00 84.02 972 SER A N 1
ATOM 1091 C CA . SER A 1 208 ? 42.996 62.794 51.961 1.00 83.75 972 SER A CA 1
ATOM 1092 C C . SER A 1 208 ? 44.426 62.862 51.383 1.00 90.30 972 SER A C 1
ATOM 1093 O O . SER A 1 208 ? 45.193 63.786 51.723 1.00 92.72 972 SER A O 1
ATOM 1096 N N . GLY A 1 209 ? 44.807 61.852 50.604 1.00 84.70 973 GLY A N 1
ATOM 1097 C CA . GLY A 1 209 ? 46.149 61.803 50.025 1.00 84.66 973 GLY A CA 1
ATOM 1098 C C . GLY A 1 209 ? 46.345 62.761 48.865 1.00 89.34 973 GLY A C 1
ATOM 1099 O O . GLY A 1 209 ? 47.210 62.524 48.021 1.00 88.59 973 GLY A O 1
ATOM 1100 N N . VAL A 1 210 ? 45.567 63.876 48.861 1.00 88.18 974 VAL A N 1
ATOM 1101 C CA . VAL A 1 210 ? 45.406 64.957 47.865 1.00 88.92 974 VAL A CA 1
ATOM 1102 C C . VAL A 1 210 ? 46.674 65.588 47.213 1.00 94.94 974 VAL A C 1
ATOM 1103 O O . VAL A 1 210 ? 46.552 66.159 46.123 1.00 94.98 974 VAL A O 1
ATOM 1107 N N . GLN A 1 211 ? 47.868 65.457 47.847 1.00 92.37 975 GLN A N 1
ATOM 1108 C CA . GLN A 1 211 ? 49.170 65.939 47.340 1.00 109.86 975 GLN A CA 1
ATOM 1109 C C . GLN A 1 211 ? 49.186 67.392 46.818 1.00 116.96 975 GLN A C 1
ATOM 1110 O O . GLN A 1 211 ? 49.047 67.640 45.616 1.00 69.42 975 GLN A O 1
ATOM 1112 N N . SER B 1 71 ? 9.697 44.394 79.518 1.00 134.20 835 SER B N 1
ATOM 1113 C CA . SER B 1 71 ? 9.427 44.859 78.165 1.00 128.11 835 SER B CA 1
ATOM 1114 C C . SER B 1 71 ? 9.942 43.823 77.153 1.00 127.00 835 SER B C 1
ATOM 1115 O O . SER B 1 71 ? 10.750 42.966 77.521 1.00 127.60 835 SER B O 1
ATOM 1118 N N . GLN B 1 72 ? 9.478 43.893 75.889 1.00 118.72 836 GLN B N 1
ATOM 1119 C CA . GLN B 1 72 ? 9.904 42.966 74.832 1.00 113.79 836 GLN B CA 1
ATOM 1120 C C . GLN B 1 72 ? 11.377 43.128 74.412 1.00 114.63 836 GLN B C 1
ATOM 1121 O O . GLN B 1 72 ? 11.932 44.234 74.482 1.00 114.03 836 GLN B O 1
ATOM 1127 N N . ALA B 1 73 ? 12.003 41.997 74.001 1.00 108.77 837 ALA B N 1
ATOM 1128 C CA . ALA B 1 73 ? 13.412 41.900 73.606 1.00 105.88 837 ALA B CA 1
ATOM 1129 C C . ALA B 1 73 ? 13.737 42.653 72.315 1.00 104.15 837 ALA B C 1
ATOM 1130 O O . ALA B 1 73 ? 12.981 42.606 71.326 1.00 101.04 837 ALA B O 1
ATOM 1132 N N . LYS B 1 74 ? 14.884 43.346 72.339 1.00 98.21 838 LYS B N 1
ATOM 1133 C CA . LYS B 1 74 ? 15.338 44.189 71.246 1.00 92.96 838 LYS B CA 1
ATOM 1134 C C . LYS B 1 74 ? 16.083 43.501 70.105 1.00 87.09 838 LYS B C 1
ATOM 1135 O O . LYS B 1 74 ? 17.055 42.770 70.305 1.00 87.47 838 LYS B O 1
ATOM 1141 N N . ILE B 1 75 ? 15.615 43.782 68.894 1.00 74.79 839 ILE B N 1
ATOM 1142 C CA . ILE B 1 75 ? 16.197 43.289 67.674 1.00 68.17 839 ILE B CA 1
ATOM 1143 C C . ILE B 1 75 ? 17.413 44.134 67.367 1.00 67.20 839 ILE B C 1
ATOM 1144 O O . ILE B 1 75 ? 17.387 45.365 67.471 1.00 65.99 839 ILE B O 1
ATOM 1149 N N . SER B 1 76 ? 18.490 43.446 67.012 1.00 61.69 840 SER B N 1
ATOM 1150 C CA . SER B 1 76 ? 19.769 44.039 66.687 1.00 59.83 840 SER B CA 1
ATOM 1151 C C . SER B 1 76 ? 20.064 43.786 65.202 1.00 61.60 840 SER B C 1
ATOM 1152 O O . SER B 1 76 ? 19.752 42.715 64.660 1.00 61.10 840 SER B O 1
ATOM 1155 N N . LEU B 1 77 ? 20.594 44.812 64.534 1.00 55.25 841 LEU B N 1
ATOM 1156 C CA . LEU B 1 77 ? 20.956 44.747 63.126 1.00 50.72 841 LEU B CA 1
ATOM 1157 C C . LEU B 1 77 ? 22.469 44.614 62.993 1.00 51.04 841 LEU B C 1
ATOM 1158 O O . LEU B 1 77 ? 23.197 45.083 63.872 1.00 51.53 841 LEU B O 1
ATOM 1163 N N . PHE B 1 78 ? 22.943 43.958 61.903 1.00 43.27 842 PHE B N 1
ATOM 1164 C CA . PHE B 1 78 ? 24.363 43.691 61.678 1.00 40.38 842 PHE B CA 1
ATOM 1165 C C . PHE B 1 78 ? 24.761 43.558 60.238 1.00 42.36 842 PHE B C 1
ATOM 1166 O O . PHE B 1 78 ? 23.941 43.181 59.407 1.00 43.10 842 PHE B O 1
ATOM 1174 N N . TYR B 1 79 ? 26.059 43.753 59.957 1.00 38.28 843 TYR B N 1
ATOM 1175 C CA . TYR B 1 79 ? 26.614 43.511 58.636 1.00 36.94 843 TYR B CA 1
ATOM 1176 C C . TYR B 1 79 ? 27.942 42.752 58.749 1.00 40.01 843 TYR B C 1
ATOM 1177 O O . TYR B 1 79 ? 28.580 42.757 59.804 1.00 40.93 843 TYR B O 1
ATOM 1186 N N . THR B 1 80 ? 28.311 42.067 57.680 1.00 33.11 844 THR B N 1
ATOM 1187 C CA . THR B 1 80 ? 29.558 41.335 57.589 1.00 33.26 844 THR B CA 1
ATOM 1188 C C . THR B 1 80 ? 30.041 41.517 56.180 1.00 36.99 844 THR B C 1
ATOM 1189 O O . THR B 1 80 ? 29.223 41.692 55.273 1.00 36.76 844 THR B O 1
ATOM 1193 N N . GLU B 1 81 ? 31.357 41.511 55.983 1.00 33.06 845 GLU B N 1
ATOM 1194 C CA . GLU B 1 81 ? 31.896 41.665 54.651 1.00 31.72 845 GLU B CA 1
ATOM 1195 C C . GLU B 1 81 ? 32.748 40.457 54.287 1.00 36.75 845 GLU B C 1
ATOM 1196 O O . GLU B 1 81 ? 33.379 39.862 55.157 1.00 38.35 845 GLU B O 1
ATOM 1202 N N . GLU B 1 82 ? 32.693 40.022 53.044 1.00 33.39 846 GLU B N 1
ATOM 1203 C CA . GLU B 1 82 ? 33.493 38.856 52.633 1.00 34.26 846 GLU B CA 1
ATOM 1204 C C . GLU B 1 82 ? 34.291 39.251 51.433 1.00 37.10 846 GLU B C 1
ATOM 1205 O O . GLU B 1 82 ? 33.746 39.905 50.562 1.00 36.01 846 GLU B O 1
ATOM 1211 N N . HIS B 1 83 ? 35.561 38.835 51.363 1.00 34.73 847 HIS B N 1
ATOM 1212 C CA . HIS B 1 83 ? 36.476 39.084 50.258 1.00 33.86 847 HIS B CA 1
ATOM 1213 C C . HIS B 1 83 ? 36.791 40.542 50.061 1.00 36.53 847 HIS B C 1
ATOM 1214 O O . HIS B 1 83 ? 37.186 40.941 48.949 1.00 38.47 847 HIS B O 1
ATOM 1221 N N . GLU B 1 84 ? 36.655 41.329 51.128 1.00 31.41 848 GLU B N 1
ATOM 1222 C CA . GLU B 1 84 ? 36.780 42.800 51.129 1.00 32.17 848 GLU B CA 1
ATOM 1223 C C . GLU B 1 84 ? 38.169 43.386 51.494 1.00 41.61 848 GLU B C 1
ATOM 1224 O O . GLU B 1 84 ? 38.299 44.618 51.570 1.00 44.77 848 GLU B O 1
ATOM 1230 N N . ILE B 1 85 ? 39.149 42.531 51.826 1.00 39.03 849 ILE B N 1
ATOM 1231 C CA . ILE B 1 85 ? 40.492 42.982 52.195 1.00 40.24 849 ILE B CA 1
ATOM 1232 C C . ILE B 1 85 ? 41.256 43.477 50.996 1.00 49.78 849 ILE B C 1
ATOM 1233 O O . ILE B 1 85 ? 41.256 42.849 49.913 1.00 53.20 849 ILE B O 1
ATOM 1238 N N . MET B 1 86 ? 41.873 44.638 51.202 1.00 45.20 850 MET B N 1
ATOM 1239 C CA . MET B 1 86 ? 42.696 45.323 50.250 1.00 44.74 850 MET B CA 1
ATOM 1240 C C . MET B 1 86 ? 44.070 45.359 50.798 1.00 46.22 850 MET B C 1
ATOM 1241 O O . MET B 1 86 ? 44.311 45.931 51.863 1.00 48.14 850 MET B O 1
ATOM 1246 N N . LYS B 1 87 ? 44.967 44.683 50.103 1.00 38.19 851 LYS B N 1
ATOM 1247 C CA . LYS B 1 87 ? 46.346 44.561 50.512 1.00 37.30 851 LYS B CA 1
ATOM 1248 C C . LYS B 1 87 ? 47.197 45.656 49.850 1.00 39.34 851 LYS B C 1
ATOM 1249 O O . LYS B 1 87 ? 47.172 45.826 48.603 1.00 37.40 851 LYS B O 1
ATOM 1255 N N . PHE B 1 88 ? 47.947 46.387 50.701 1.00 35.13 852 PHE B N 1
ATOM 1256 C CA A PHE B 1 88 ? 48.884 47.419 50.263 0.50 36.07 852 PHE B CA 1
ATOM 1257 C CA B PHE B 1 88 ? 48.868 47.418 50.231 0.50 36.18 852 PHE B CA 1
ATOM 1258 C C . PHE B 1 88 ? 50.300 46.916 50.359 1.00 42.74 852 PHE B C 1
ATOM 1259 O O . PHE B 1 88 ? 50.782 46.639 51.467 1.00 44.57 852 PHE B O 1
ATOM 1274 N N . SER B 1 89 ? 50.966 46.820 49.227 1.00 39.60 853 SER B N 1
ATOM 1275 C CA . SER B 1 89 ? 52.328 46.368 49.126 1.00 42.25 853 SER B CA 1
ATOM 1276 C C . SER B 1 89 ? 53.001 47.236 48.095 1.00 49.32 853 SER B C 1
ATOM 1277 O O . SER B 1 89 ? 52.438 48.254 47.658 1.00 50.44 853 SER B O 1
ATOM 1280 N N . TRP B 1 90 ? 54.207 46.844 47.705 1.00 47.55 854 TRP B N 1
ATOM 1281 C CA . TRP B 1 90 ? 54.990 47.502 46.668 1.00 47.52 854 TRP B CA 1
ATOM 1282 C C . TRP B 1 90 ? 54.256 47.423 45.324 1.00 52.93 854 TRP B C 1
ATOM 1283 O O . TRP B 1 90 ? 54.493 48.265 44.460 1.00 55.57 854 TRP B O 1
ATOM 1294 N N . ARG B 1 91 ? 53.364 46.406 45.159 1.00 46.51 855 ARG B N 1
ATOM 1295 C CA . ARG B 1 91 ? 52.587 46.148 43.938 1.00 44.75 855 ARG B CA 1
ATOM 1296 C C . ARG B 1 91 ? 51.512 47.186 43.729 1.00 47.43 855 ARG B C 1
ATOM 1297 O O . ARG B 1 91 ? 50.996 47.334 42.621 1.00 48.27 855 ARG B O 1
ATOM 1305 N N . GLY B 1 92 ? 51.145 47.860 44.805 1.00 43.01 856 GLY B N 1
ATOM 1306 C CA . GLY B 1 92 ? 50.067 48.837 44.820 1.00 41.52 856 GLY B CA 1
ATOM 1307 C C . GLY B 1 92 ? 48.973 48.344 45.731 1.00 42.78 856 GLY B C 1
ATOM 1308 O O . GLY B 1 92 ? 49.268 47.820 46.812 1.00 42.14 856 GLY B O 1
ATOM 1309 N N . VAL B 1 93 ? 47.709 48.482 45.303 1.00 38.42 857 VAL B N 1
ATOM 1310 C CA . VAL B 1 93 ? 46.576 48.029 46.137 1.00 36.69 857 VAL B CA 1
ATOM 1311 C C . VAL B 1 93 ? 45.879 46.919 45.458 1.00 38.64 857 VAL B C 1
ATOM 1312 O O . VAL B 1 93 ? 45.208 47.179 44.465 1.00 39.06 857 VAL B O 1
ATOM 1316 N N . THR B 1 94 ? 45.915 45.720 46.046 1.00 33.88 858 THR B N 1
ATOM 1317 C CA . THR B 1 94 ? 45.188 44.570 45.502 1.00 31.52 858 THR B CA 1
ATOM 1318 C C . THR B 1 94 ? 43.955 44.310 46.282 1.00 32.55 858 THR B C 1
ATOM 1319 O O . THR B 1 94 ? 44.000 44.175 47.490 1.00 34.17 858 THR B O 1
ATOM 1323 N N . ALA B 1 95 ? 42.885 44.122 45.587 1.00 29.04 859 ALA B N 1
ATOM 1324 C CA . ALA B 1 95 ? 41.601 43.719 46.115 1.00 28.73 859 ALA B CA 1
ATOM 1325 C C . ALA B 1 95 ? 41.082 42.514 45.288 1.00 35.39 859 ALA B C 1
ATOM 1326 O O . ALA B 1 95 ? 41.652 42.168 44.261 1.00 35.52 859 ALA B O 1
ATOM 1328 N N . ASP B 1 96 ? 40.015 41.888 45.778 1.00 34.85 860 ASP B N 1
ATOM 1329 C CA . ASP B 1 96 ? 39.294 40.736 45.265 1.00 35.70 860 ASP B CA 1
ATOM 1330 C C . ASP B 1 96 ? 37.943 41.230 44.742 1.00 39.36 860 ASP B C 1
ATOM 1331 O O . ASP B 1 96 ? 37.155 41.816 45.474 1.00 38.15 860 ASP B O 1
ATOM 1336 N N . THR B 1 97 ? 37.643 40.914 43.497 1.00 38.52 861 THR B N 1
ATOM 1337 C CA . THR B 1 97 ? 36.417 41.317 42.812 1.00 37.36 861 THR B CA 1
ATOM 1338 C C . THR B 1 97 ? 35.129 40.650 43.290 1.00 40.14 861 THR B C 1
ATOM 1339 O O . THR B 1 97 ? 34.059 40.970 42.777 1.00 40.77 861 THR B O 1
ATOM 1343 N N . ARG B 1 98 ? 35.217 39.815 44.343 1.00 35.53 862 ARG B N 1
ATOM 1344 C CA . ARG B 1 98 ? 34.078 39.117 44.960 1.00 34.75 862 ARG B CA 1
ATOM 1345 C C . ARG B 1 98 ? 33.688 39.791 46.258 1.00 37.86 862 ARG B C 1
ATOM 1346 O O . ARG B 1 98 ? 32.789 39.307 46.940 1.00 38.35 862 ARG B O 1
ATOM 1354 N N . ALA B 1 99 ? 34.340 40.926 46.589 1.00 32.55 863 ALA B N 1
ATOM 1355 C CA . ALA B 1 99 ? 34.075 41.709 47.776 1.00 29.42 863 ALA B CA 1
ATOM 1356 C C . ALA B 1 99 ? 32.595 41.948 47.839 1.00 34.73 863 ALA B C 1
ATOM 1357 O O . ALA B 1 99 ? 31.989 42.355 46.844 1.00 35.47 863 ALA B O 1
ATOM 1359 N N . LEU B 1 100 ? 31.996 41.644 48.994 1.00 33.50 864 LEU B N 1
ATOM 1360 C CA . LEU B 1 100 ? 30.556 41.690 49.205 1.00 34.33 864 LEU B CA 1
ATOM 1361 C C . LEU B 1 100 ? 30.179 41.967 50.652 1.00 39.62 864 LEU B C 1
ATOM 1362 O O . LEU B 1 100 ? 30.881 41.551 51.580 1.00 40.73 864 LEU B O 1
ATOM 1367 N N . ARG B 1 101 ? 29.046 42.665 50.841 1.00 35.75 865 ARG B N 1
ATOM 1368 C CA . ARG B 1 101 ? 28.477 42.947 52.159 1.00 33.92 865 ARG B CA 1
ATOM 1369 C C . ARG B 1 101 ? 27.172 42.187 52.348 1.00 37.14 865 ARG B C 1
ATOM 1370 O O . ARG B 1 101 ? 26.279 42.254 51.491 1.00 37.27 865 ARG B O 1
ATOM 1378 N N . ARG B 1 102 ? 27.068 41.465 53.482 1.00 34.33 866 ARG B N 1
ATOM 1379 C CA . ARG B 1 102 ? 25.892 40.685 53.879 1.00 34.71 866 ARG B CA 1
ATOM 1380 C C . ARG B 1 102 ? 25.267 41.285 55.110 1.00 38.21 866 ARG B C 1
ATOM 1381 O O . ARG B 1 102 ? 25.970 41.899 55.911 1.00 38.26 866 ARG B O 1
ATOM 1389 N N . PHE B 1 103 ? 23.932 41.151 55.237 1.00 35.54 867 PHE B N 1
ATOM 1390 C CA . PHE B 1 103 ? 23.121 41.722 56.331 1.00 34.42 867 PHE B CA 1
ATOM 1391 C C . PHE B 1 103 ? 22.391 40.677 57.113 1.00 36.64 867 PHE B C 1
ATOM 1392 O O . PHE B 1 103 ? 21.888 39.712 56.542 1.00 36.02 867 PHE B O 1
ATOM 1400 N N . GLY B 1 104 ? 22.346 40.889 58.418 1.00 35.04 868 GLY B N 1
ATOM 1401 C CA . GLY B 1 104 ? 21.739 39.975 59.366 1.00 37.54 868 GLY B CA 1
ATOM 1402 C C . GLY B 1 104 ? 21.116 40.630 60.576 1.00 44.44 868 GLY B C 1
ATOM 1403 O O . GLY B 1 104 ? 21.300 41.826 60.817 1.00 42.09 868 GLY B O 1
ATOM 1404 N N . PHE B 1 105 ? 20.357 39.830 61.334 1.00 45.59 869 PHE B N 1
ATOM 1405 C CA . PHE B 1 105 ? 19.644 40.282 62.524 1.00 48.52 869 PHE B CA 1
ATOM 1406 C C . PHE B 1 105 ? 19.622 39.238 63.642 1.00 56.86 869 PHE B C 1
ATOM 1407 O O . PHE B 1 105 ? 19.632 38.035 63.372 1.00 55.48 869 PHE B O 1
ATOM 1415 N N . SER B 1 106 ? 19.568 39.719 64.891 1.00 59.24 870 SER B N 1
ATOM 1416 C CA . SER B 1 106 ? 19.518 38.920 66.118 1.00 64.54 870 SER B CA 1
ATOM 1417 C C . SER B 1 106 ? 18.195 39.251 66.787 1.00 74.44 870 SER B C 1
ATOM 1418 O O . SER B 1 106 ? 17.865 40.434 66.873 1.00 74.46 870 SER B O 1
ATOM 1421 N N . LEU B 1 107 ? 17.423 38.241 67.238 1.00 75.87 871 LEU B N 1
ATOM 1422 C CA . LEU B 1 107 ? 16.126 38.502 67.899 1.00 78.64 871 LEU B CA 1
ATOM 1423 C C . LEU B 1 107 ? 16.280 38.937 69.348 1.00 88.44 871 LEU B C 1
ATOM 1424 O O . LEU B 1 107 ? 15.378 39.575 69.907 1.00 89.69 871 LEU B O 1
ATOM 1429 N N . ALA B 1 108 ? 17.403 38.550 69.963 1.00 88.49 872 ALA B N 1
ATOM 1430 C CA . ALA B 1 108 ? 17.717 38.836 71.358 1.00 93.14 872 ALA B CA 1
ATOM 1431 C C . ALA B 1 108 ? 19.209 38.951 71.496 1.00 99.41 872 ALA B C 1
ATOM 1432 O O . ALA B 1 108 ? 19.938 38.393 70.675 1.00 96.99 872 ALA B O 1
ATOM 1434 N N . ALA B 1 109 ? 19.665 39.667 72.541 1.00 100.72 873 ALA B N 1
ATOM 1435 C CA . ALA B 1 109 ? 21.085 39.861 72.838 1.00 102.25 873 ALA B CA 1
ATOM 1436 C C . ALA B 1 109 ? 21.748 38.523 73.188 1.00 109.46 873 ALA B C 1
ATOM 1437 O O . ALA B 1 109 ? 21.254 37.789 74.053 1.00 112.44 873 ALA B O 1
ATOM 1439 N N . GLY B 1 110 ? 22.820 38.204 72.461 1.00 104.49 874 GLY B N 1
ATOM 1440 C CA . GLY B 1 110 ? 23.566 36.964 72.644 1.00 107.16 874 GLY B CA 1
ATOM 1441 C C . GLY B 1 110 ? 23.184 35.863 71.675 1.00 108.26 874 GLY B C 1
ATOM 1442 O O . GLY B 1 110 ? 24.038 35.050 71.300 1.00 109.24 874 GLY B O 1
ATOM 1443 N N . ARG B 1 111 ? 21.897 35.838 71.258 1.00 100.84 875 ARG B N 1
ATOM 1444 C CA . ARG B 1 111 ? 21.336 34.871 70.312 1.00 97.96 875 ARG B CA 1
ATOM 1445 C C . ARG B 1 111 ? 21.969 34.975 68.896 1.00 94.06 875 ARG B C 1
ATOM 1446 O O . ARG B 1 111 ? 22.642 35.969 68.578 1.00 90.96 875 ARG B O 1
ATOM 1454 N N . SER B 1 112 ? 21.785 33.917 68.076 1.00 87.12 876 SER B N 1
ATOM 1455 C CA . SER B 1 112 ? 22.350 33.788 66.732 1.00 81.61 876 SER B CA 1
ATOM 1456 C C . SER B 1 112 ? 21.882 34.805 65.693 1.00 75.51 876 SER B C 1
ATOM 1457 O O . SER B 1 112 ? 20.718 35.193 65.679 1.00 74.47 876 SER B O 1
ATOM 1460 N N . VAL B 1 113 ? 22.817 35.238 64.834 1.00 65.60 877 VAL B N 1
ATOM 1461 C CA . VAL B 1 113 ? 22.575 36.188 63.757 1.00 60.12 877 VAL B CA 1
ATOM 1462 C C . VAL B 1 113 ? 21.992 35.429 62.548 1.00 62.56 877 VAL B C 1
ATOM 1463 O O . VAL B 1 113 ? 22.584 34.465 62.061 1.00 62.61 877 VAL B O 1
ATOM 1467 N N . TRP B 1 114 ? 20.813 35.868 62.098 1.00 56.87 878 TRP B N 1
ATOM 1468 C CA . TRP B 1 114 ? 20.093 35.313 60.960 1.00 54.87 878 TRP B CA 1
ATOM 1469 C C . TRP B 1 114 ? 20.443 36.093 59.720 1.00 53.49 878 TRP B C 1
ATOM 1470 O O . TRP B 1 114 ? 20.572 37.317 59.777 1.00 49.97 878 TRP B O 1
ATOM 1481 N N . THR B 1 115 ? 20.582 35.385 58.592 1.00 49.34 879 THR B N 1
ATOM 1482 C CA . THR B 1 115 ? 20.937 35.981 57.302 1.00 45.83 879 THR B CA 1
ATOM 1483 C C . THR B 1 115 ? 20.391 35.145 56.148 1.00 50.30 879 THR B C 1
ATOM 1484 O O . THR B 1 115 ? 20.137 33.958 56.326 1.00 51.48 879 THR B O 1
ATOM 1488 N N . LEU B 1 116 ? 20.206 35.763 54.971 1.00 46.97 880 LEU B N 1
ATOM 1489 C CA . LEU B 1 116 ? 19.789 35.040 53.755 1.00 48.12 880 LEU B CA 1
ATOM 1490 C C . LEU B 1 116 ? 20.936 34.109 53.324 1.00 55.12 880 LEU B C 1
ATOM 1491 O O . LEU B 1 116 ? 22.071 34.565 53.127 1.00 52.26 880 LEU B O 1
ATOM 1496 N N . GLU B 1 117 ? 20.639 32.808 53.218 1.00 57.94 881 GLU B N 1
ATOM 1497 C CA . GLU B 1 117 ? 21.596 31.772 52.841 1.00 61.23 881 GLU B CA 1
ATOM 1498 C C . GLU B 1 117 ? 22.078 31.922 51.400 1.00 68.27 881 GLU B C 1
ATOM 1499 O O . GLU B 1 117 ? 21.279 32.160 50.486 1.00 69.34 881 GLU B O 1
ATOM 1505 N N . MET B 1 118 ? 23.385 31.752 51.207 1.00 65.82 882 MET B N 1
ATOM 1506 C CA . MET B 1 118 ? 24.024 31.777 49.898 1.00 66.23 882 MET B CA 1
ATOM 1507 C C . MET B 1 118 ? 24.789 30.490 49.705 1.00 80.00 882 MET B C 1
ATOM 1508 O O . MET B 1 118 ? 25.456 30.011 50.630 1.00 81.11 882 MET B O 1
ATOM 1513 N N . ASP B 1 119 ? 24.676 29.921 48.506 1.00 83.89 883 ASP B N 1
ATOM 1514 C CA . ASP B 1 119 ? 25.353 28.692 48.110 1.00 90.53 883 ASP B CA 1
ATOM 1515 C C . ASP B 1 119 ? 25.830 28.899 46.692 1.00 97.58 883 ASP B C 1
ATOM 1516 O O . ASP B 1 119 ? 25.027 29.278 45.826 1.00 99.11 883 ASP B O 1
ATOM 1521 N N . ALA B 1 120 ? 27.145 28.668 46.463 1.00 93.88 884 ALA B N 1
ATOM 1522 C CA . ALA B 1 120 ? 27.826 28.848 45.175 1.00 93.55 884 ALA B CA 1
ATOM 1523 C C . ALA B 1 120 ? 27.735 30.319 44.679 1.00 90.67 884 ALA B C 1
ATOM 1524 O O . ALA B 1 120 ? 27.739 30.577 43.469 1.00 92.84 884 ALA B O 1
ATOM 1526 N N . GLY B 1 121 ? 27.664 31.255 45.627 1.00 78.59 885 GLY B N 1
ATOM 1527 C CA . GLY B 1 121 ? 27.572 32.687 45.358 1.00 72.96 885 GLY B CA 1
ATOM 1528 C C . GLY B 1 121 ? 26.189 33.199 44.981 1.00 74.42 885 GLY B C 1
ATOM 1529 O O . GLY B 1 121 ? 26.020 34.390 44.699 1.00 70.55 885 GLY B O 1
ATOM 1530 N N . VAL B 1 122 ? 25.179 32.317 45.009 1.00 72.82 886 VAL B N 1
ATOM 1531 C CA . VAL B 1 122 ? 23.784 32.613 44.648 1.00 73.02 886 VAL B CA 1
ATOM 1532 C C . VAL B 1 122 ? 22.847 32.416 45.864 1.00 75.19 886 VAL B C 1
ATOM 1533 O O . VAL B 1 122 ? 23.079 31.520 46.682 1.00 77.13 886 VAL B O 1
ATOM 1537 N N . LEU B 1 123 ? 21.805 33.264 45.979 1.00 67.29 887 LEU B N 1
ATOM 1538 C CA . LEU B 1 123 ? 20.825 33.192 47.061 1.00 64.95 887 LEU B CA 1
ATOM 1539 C C . LEU B 1 123 ? 19.934 31.962 46.901 1.00 72.60 887 LEU B C 1
ATOM 1540 O O . LEU B 1 123 ? 19.368 31.762 45.839 1.00 75.35 887 LEU B O 1
ATOM 1545 N N . THR B 1 124 ? 19.871 31.110 47.931 1.00 70.64 888 THR B N 1
ATOM 1546 C CA . THR B 1 124 ? 19.076 29.876 47.899 1.00 75.23 888 THR B CA 1
ATOM 1547 C C . THR B 1 124 ? 17.578 30.138 48.102 1.00 79.39 888 THR B C 1
ATOM 1548 O O . THR B 1 124 ? 16.749 29.356 47.633 1.00 83.96 888 THR B O 1
ATOM 1552 N N . GLY B 1 125 ? 17.251 31.224 48.798 1.00 70.63 889 GLY B N 1
ATOM 1553 C CA . GLY B 1 125 ? 15.871 31.591 49.096 1.00 69.40 889 GLY B CA 1
ATOM 1554 C C . GLY B 1 125 ? 15.526 31.332 50.549 1.00 69.35 889 GLY B C 1
ATOM 1555 O O . GLY B 1 125 ? 14.458 31.733 51.017 1.00 66.84 889 GLY B O 1
ATOM 1556 N N . ARG B 1 126 ? 16.452 30.682 51.273 1.00 65.00 890 ARG B N 1
ATOM 1557 C CA . ARG B 1 126 ? 16.330 30.351 52.690 1.00 64.37 890 ARG B CA 1
ATOM 1558 C C . ARG B 1 126 ? 17.098 31.329 53.607 1.00 64.65 890 ARG B C 1
ATOM 1559 O O . ARG B 1 126 ? 17.989 32.067 53.173 1.00 61.36 890 ARG B O 1
ATOM 1567 N N . LEU B 1 127 ? 16.746 31.283 54.891 1.00 61.54 891 LEU B N 1
ATOM 1568 C CA . LEU B 1 127 ? 17.273 32.091 55.984 1.00 58.06 891 LEU B CA 1
ATOM 1569 C C . LEU B 1 127 ? 18.031 31.143 56.924 1.00 64.11 891 LEU B C 1
ATOM 1570 O O . LEU B 1 127 ? 17.499 30.090 57.277 1.00 69.17 891 LEU B O 1
ATOM 1575 N N . ILE B 1 128 ? 19.279 31.477 57.284 1.00 57.19 892 ILE B N 1
ATOM 1576 C CA . ILE B 1 128 ? 20.112 30.649 58.163 1.00 58.85 892 ILE B CA 1
ATOM 1577 C C . ILE B 1 128 ? 20.814 31.449 59.245 1.00 61.41 892 ILE B C 1
ATOM 1578 O O . ILE B 1 128 ? 20.946 32.668 59.144 1.00 57.08 892 ILE B O 1
ATOM 1583 N N . ARG B 1 129 ? 21.307 30.734 60.258 1.00 62.56 893 ARG B N 1
ATOM 1584 C CA . ARG B 1 129 ? 22.107 31.283 61.340 1.00 63.42 893 ARG B CA 1
ATOM 1585 C C . ARG B 1 129 ? 23.540 31.198 60.838 1.00 72.39 893 ARG B C 1
ATOM 1586 O O . ARG B 1 129 ? 23.933 30.155 60.312 1.00 75.89 893 ARG B O 1
ATOM 1594 N N . LEU B 1 130 ? 24.308 32.289 60.947 1.00 68.61 894 LEU B N 1
ATOM 1595 C CA . LEU B 1 130 ? 25.690 32.325 60.477 1.00 68.79 894 LEU B CA 1
ATOM 1596 C C . LEU B 1 130 ? 26.539 33.069 61.511 1.00 75.13 894 LEU B C 1
ATOM 1597 O O . LEU B 1 130 ? 26.743 34.273 61.389 1.00 70.87 894 LEU B O 1
ATOM 1602 N N . ASN B 1 131 ? 26.985 32.346 62.559 1.00 78.69 895 ASN B N 1
ATOM 1603 C CA . ASN B 1 131 ? 27.729 32.892 63.705 1.00 80.59 895 ASN B CA 1
ATOM 1604 C C . ASN B 1 131 ? 29.244 32.909 63.590 1.00 88.14 895 ASN B C 1
ATOM 1605 O O . ASN B 1 131 ? 29.897 33.747 64.223 1.00 87.25 895 ASN B O 1
ATOM 1610 N N . ASP B 1 132 ? 29.794 31.984 62.794 1.00 88.54 896 ASP B N 1
ATOM 1611 C CA . ASP B 1 132 ? 31.220 31.821 62.507 1.00 91.32 896 ASP B CA 1
ATOM 1612 C C . ASP B 1 132 ? 31.880 33.080 61.850 1.00 90.38 896 ASP B C 1
ATOM 1613 O O . ASP B 1 132 ? 33.109 33.125 61.700 1.00 91.47 896 ASP B O 1
ATOM 1618 N N . GLU B 1 133 ? 31.054 34.080 61.470 1.00 80.59 897 GLU B N 1
ATOM 1619 C CA . GLU B 1 133 ? 31.440 35.335 60.830 1.00 75.38 897 GLU B CA 1
ATOM 1620 C C . GLU B 1 133 ? 31.526 36.475 61.853 1.00 75.70 897 GLU B C 1
ATOM 1621 O O . GLU B 1 133 ? 30.845 36.425 62.881 1.00 77.51 897 GLU B O 1
ATOM 1627 N N . LYS B 1 134 ? 32.342 37.511 61.559 1.00 67.56 898 LYS B N 1
ATOM 1628 C CA . LYS B 1 134 ? 32.446 38.700 62.403 1.00 66.12 898 LYS B CA 1
ATOM 1629 C C . LYS B 1 134 ? 31.401 39.727 61.930 1.00 61.95 898 LYS B C 1
ATOM 1630 O O . LYS B 1 134 ? 31.503 40.254 60.823 1.00 56.28 898 LYS B O 1
ATOM 1636 N N . TRP B 1 135 ? 30.376 39.970 62.777 1.00 58.30 899 TRP B N 1
ATOM 1637 C CA . TRP B 1 135 ? 29.263 40.880 62.503 1.00 54.90 899 TRP B CA 1
ATOM 1638 C C . TRP B 1 135 ? 29.397 42.196 63.244 1.00 58.31 899 TRP B C 1
ATOM 1639 O O . TRP B 1 135 ? 29.710 42.186 64.432 1.00 60.49 899 TRP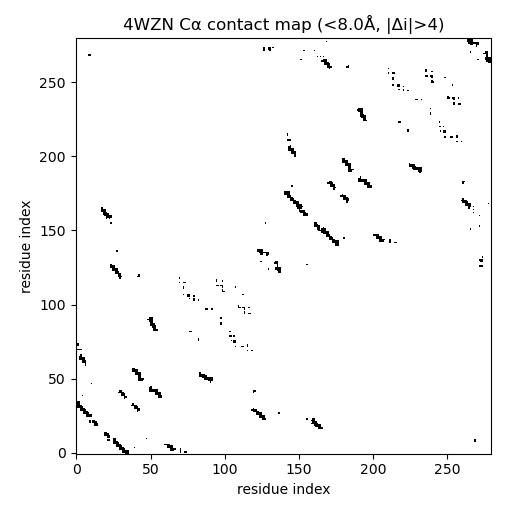 B O 1
ATOM 1650 N N . THR B 1 136 ? 29.124 43.325 62.563 1.00 53.07 900 THR B N 1
ATOM 1651 C CA . THR B 1 136 ? 29.168 44.648 63.202 1.00 55.16 900 THR B CA 1
ATOM 1652 C C . THR B 1 136 ? 27.796 45.274 63.282 1.00 59.45 900 THR B C 1
ATOM 1653 O O . THR B 1 136 ? 27.102 45.356 62.269 1.00 56.86 900 THR B O 1
ATOM 1657 N N . GLU B 1 137 ? 27.405 45.712 64.506 1.00 59.09 901 GLU B N 1
ATOM 1658 C CA . GLU B 1 137 ? 26.125 46.351 64.800 1.00 59.42 901 GLU B CA 1
ATOM 1659 C C . GLU B 1 137 ? 25.949 47.614 63.970 1.00 62.33 901 GLU B C 1
ATOM 1660 O O . GLU B 1 137 ? 26.919 48.283 63.626 1.00 61.38 901 GLU B O 1
ATOM 1666 N N . MET B 1 138 ? 24.712 47.861 63.565 1.00 59.43 902 MET B N 1
ATOM 1667 C CA . MET B 1 138 ? 24.296 49.027 62.800 1.00 59.64 902 MET B CA 1
ATOM 1668 C C . MET B 1 138 ? 22.926 49.420 63.270 1.00 66.37 902 MET B C 1
ATOM 1669 O O . MET B 1 138 ? 22.204 48.577 63.808 1.00 66.66 902 MET B O 1
ATOM 1674 N N . LYS B 1 139 ? 22.573 50.694 63.128 1.00 66.04 903 LYS B N 1
ATOM 1675 C CA . LYS B 1 139 ? 21.249 51.145 63.558 1.00 68.83 903 LYS B CA 1
ATOM 1676 C C . LYS B 1 139 ? 20.377 51.545 62.375 1.00 72.49 903 LYS B C 1
ATOM 1677 O O . LYS B 1 139 ? 20.857 52.194 61.442 1.00 71.25 903 LYS B O 1
ATOM 1683 N N . ASP B 1 140 ? 19.117 51.079 62.389 1.00 69.79 904 ASP B N 1
ATOM 1684 C CA . ASP B 1 140 ? 18.063 51.375 61.413 1.00 69.05 904 ASP B CA 1
ATOM 1685 C C . ASP B 1 140 ? 16.712 51.101 62.068 1.00 75.64 904 ASP B C 1
ATOM 1686 O O . ASP B 1 140 ? 16.245 49.952 62.096 1.00 73.22 904 ASP B O 1
ATOM 1691 N N . ASP B 1 141 ? 16.106 52.160 62.644 1.00 76.15 905 ASP B N 1
ATOM 1692 C CA . ASP B 1 141 ? 14.821 52.039 63.312 1.00 78.43 905 ASP B CA 1
ATOM 1693 C C . ASP B 1 141 ? 13.679 51.515 62.418 1.00 78.45 905 ASP B C 1
ATOM 1694 O O . ASP B 1 141 ? 12.812 50.801 62.930 1.00 78.45 905 ASP B O 1
ATOM 1699 N N . LYS B 1 142 ? 13.710 51.808 61.086 1.00 71.45 906 LYS B N 1
ATOM 1700 C CA . LYS B 1 142 ? 12.686 51.325 60.145 1.00 69.30 906 LYS B CA 1
ATOM 1701 C C . LYS B 1 142 ? 12.790 49.819 59.953 1.00 66.24 906 LYS B C 1
ATOM 1702 O O . LYS B 1 142 ? 11.772 49.130 59.972 1.00 67.07 906 LYS B O 1
ATOM 1708 N N . ILE B 1 143 ? 14.009 49.315 59.781 1.00 56.94 907 ILE B N 1
ATOM 1709 C CA . ILE B 1 143 ? 14.274 47.885 59.602 1.00 53.34 907 ILE B CA 1
ATOM 1710 C C . ILE B 1 143 ? 13.883 47.072 60.846 1.00 59.26 907 ILE B C 1
ATOM 1711 O O . ILE B 1 143 ? 13.281 46.012 60.681 1.00 59.27 907 ILE B O 1
ATOM 1716 N N . VAL B 1 144 ? 14.173 47.582 62.080 1.00 56.14 908 VAL B N 1
ATOM 1717 C CA . VAL B 1 144 ? 13.824 46.893 63.326 1.00 56.76 908 VAL B CA 1
ATOM 1718 C C . VAL B 1 144 ? 12.303 46.704 63.410 1.00 62.10 908 VAL B C 1
ATOM 1719 O O . VAL B 1 144 ? 11.844 45.624 63.794 1.00 62.87 908 VAL B O 1
ATOM 1723 N N . SER B 1 145 ? 11.533 47.726 62.981 1.00 58.77 909 SER B N 1
ATOM 1724 C CA . SER B 1 145 ? 10.071 47.686 62.934 1.00 60.60 909 SER B CA 1
ATOM 1725 C C . SER B 1 145 ? 9.595 46.600 61.961 1.00 64.30 909 SER B C 1
ATOM 1726 O O . SER B 1 145 ? 8.630 45.887 62.262 1.00 67.38 909 SER B O 1
ATOM 1729 N N . LEU B 1 146 ? 10.282 46.460 60.808 1.00 56.64 910 LEU B N 1
ATOM 1730 C CA . LEU B 1 146 ? 9.937 45.463 59.790 1.00 54.42 910 LEU B CA 1
ATOM 1731 C C . LEU B 1 146 ? 10.314 44.041 60.203 1.00 58.84 910 LEU B C 1
ATOM 1732 O O . LEU B 1 146 ? 9.523 43.131 59.971 1.00 58.75 910 LEU B O 1
ATOM 173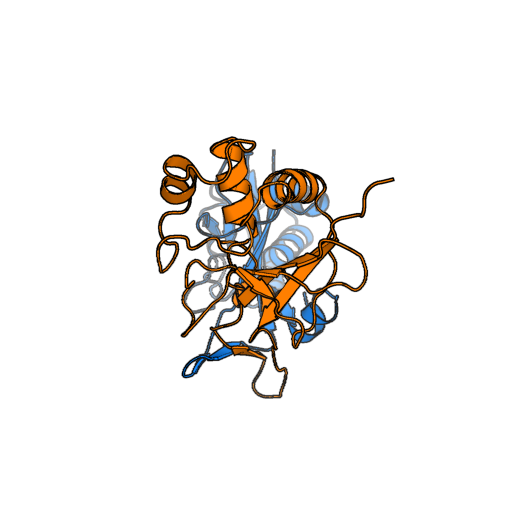7 N N . ILE B 1 147 ? 11.479 43.859 60.874 1.00 56.81 911 ILE B N 1
ATOM 1738 C CA . ILE B 1 147 ? 11.929 42.558 61.414 1.00 57.53 911 ILE B CA 1
ATOM 1739 C C . ILE B 1 147 ? 10.932 42.097 62.530 1.00 65.72 911 ILE B C 1
ATOM 1740 O O . ILE B 1 147 ? 10.596 40.908 62.596 1.00 67.19 911 ILE B O 1
ATOM 1745 N N . GLU B 1 148 ? 10.450 43.047 63.374 1.00 62.84 912 GLU B N 1
ATOM 1746 C CA . GLU B 1 148 ? 9.466 42.795 64.427 1.00 65.22 912 GLU B CA 1
ATOM 1747 C C . GLU B 1 148 ? 8.228 42.145 63.816 1.00 68.17 912 GLU B C 1
ATOM 1748 O O . GLU B 1 148 ? 7.824 41.077 64.273 1.00 70.57 912 GLU B O 1
ATOM 1754 N N . LYS B 1 149 ? 7.668 42.752 62.744 1.00 61.50 913 LYS B N 1
ATOM 1755 C CA . LYS B 1 149 ? 6.501 42.233 62.022 1.00 61.09 913 LYS B CA 1
ATOM 1756 C C . LYS B 1 149 ? 6.809 40.865 61.387 1.00 65.93 913 LYS B C 1
ATOM 1757 O O . LYS B 1 149 ? 6.058 39.914 61.601 1.00 67.74 913 LYS B O 1
ATOM 1763 N N . PHE B 1 150 ? 7.933 40.765 60.641 1.00 60.74 914 PHE B N 1
ATOM 1764 C CA . PHE B 1 150 ? 8.400 39.559 59.948 1.00 60.09 914 PHE B CA 1
ATOM 1765 C C . PHE B 1 150 ? 8.504 38.345 60.878 1.00 67.97 914 PHE B C 1
ATOM 1766 O O . PHE B 1 150 ? 7.960 37.285 60.566 1.00 70.42 914 PHE B O 1
ATOM 1774 N N . THR B 1 151 ? 9.196 38.510 62.014 1.00 64.81 915 THR B N 1
ATOM 1775 C CA . THR B 1 151 ? 9.456 37.449 62.991 1.00 66.71 915 THR B CA 1
ATOM 1776 C C . THR B 1 151 ? 8.298 37.145 63.951 1.00 75.78 915 THR B C 1
ATOM 1777 O O . THR B 1 151 ? 8.411 36.224 64.771 1.00 78.90 915 THR B O 1
ATOM 1781 N N . SER B 1 152 ? 7.184 37.889 63.855 1.00 72.00 916 SER B N 1
ATOM 1782 C CA . SER B 1 152 ? 6.023 37.611 64.700 1.00 73.72 916 SER B CA 1
ATOM 1783 C C . SER B 1 152 ? 5.067 36.659 63.985 1.00 80.01 916 SER B C 1
ATOM 1784 O O . SER B 1 152 ? 3.957 36.407 64.464 1.00 83.21 916 SER B O 1
ATOM 1787 N N . ASN B 1 153 ? 5.525 36.094 62.849 1.00 75.34 917 ASN B N 1
ATOM 1788 C CA . ASN B 1 153 ? 4.809 35.078 62.076 1.00 77.24 917 ASN B CA 1
ATOM 1789 C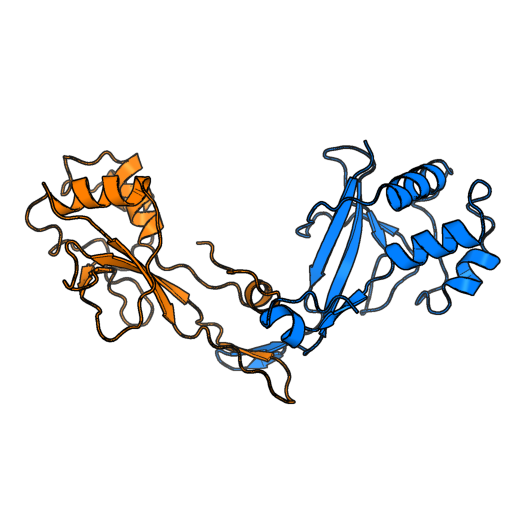 C . ASN B 1 153 ? 5.424 33.727 62.429 1.00 85.95 917 ASN B C 1
ATOM 1790 O O . ASN B 1 153 ? 6.649 33.626 62.557 1.00 84.44 917 ASN B O 1
ATOM 1795 N N . LYS B 1 154 ? 4.588 32.688 62.595 1.00 87.44 918 LYS B N 1
ATOM 1796 C CA . LYS B 1 154 ? 5.104 31.344 62.870 1.00 89.95 918 LYS B CA 1
ATOM 1797 C C . LYS B 1 154 ? 5.738 30.818 61.560 1.00 92.97 918 LYS B C 1
ATOM 1798 O O . LYS B 1 154 ? 5.238 31.120 60.466 1.00 91.74 918 LYS B O 1
ATOM 1800 N N . TYR B 1 155 ? 6.855 30.082 61.674 1.00 89.39 919 TYR B N 1
ATOM 1801 C CA . TYR B 1 155 ? 7.591 29.487 60.551 1.00 88.89 919 TYR B CA 1
ATOM 1802 C C . TYR B 1 155 ? 8.298 30.501 59.608 1.00 86.76 919 TYR B C 1
ATOM 1803 O O . TYR B 1 155 ? 8.498 30.199 58.425 1.00 86.44 919 TYR B O 1
ATOM 1812 N N . TRP B 1 156 ? 8.711 31.684 60.134 1.00 78.61 920 TRP B N 1
ATOM 1813 C CA . TRP B 1 156 ? 9.443 32.694 59.340 1.00 73.14 920 TRP B CA 1
ATOM 1814 C C . TRP B 1 156 ? 10.823 32.176 58.961 1.00 75.56 920 TRP B C 1
ATOM 1815 O O . TRP B 1 156 ? 11.312 32.488 57.883 1.00 74.27 920 TRP B O 1
ATOM 1826 N N . SER B 1 157 ? 11.447 31.389 59.859 1.00 72.75 921 SER B N 1
ATOM 1827 C CA . SER B 1 157 ? 12.768 30.772 59.697 1.00 72.28 921 SER B CA 1
ATOM 1828 C C . SER B 1 157 ? 12.737 29.680 58.616 1.00 77.87 921 SER B C 1
ATOM 1829 O O . SER B 1 157 ? 13.744 29.429 57.936 1.00 75.85 921 SER B O 1
ATOM 1832 N N . LYS B 1 158 ? 11.552 29.051 58.461 1.00 77.87 922 LYS B N 1
ATOM 1833 C CA . LYS B 1 158 ? 11.267 27.995 57.492 1.00 81.18 922 LYS B CA 1
ATOM 1834 C C . LYS B 1 158 ? 10.942 28.539 56.076 1.00 84.00 922 LYS B C 1
ATOM 1835 O O . LYS B 1 158 ? 10.681 27.744 55.165 1.00 87.11 922 LYS B O 1
ATOM 1841 N N . VAL B 1 159 ? 10.994 29.879 55.885 1.00 75.88 923 VAL B N 1
ATOM 1842 C CA . VAL B 1 159 ? 10.738 30.518 54.592 1.00 74.58 923 VAL B CA 1
ATOM 1843 C C . VAL B 1 159 ? 11.687 30.003 53.499 1.00 80.41 923 VAL B C 1
ATOM 1844 O O . VAL B 1 159 ? 12.879 29.775 53.754 1.00 79.71 923 VAL B O 1
ATOM 1848 N N . ASN B 1 160 ? 11.125 29.767 52.307 1.00 79.52 924 ASN B N 1
ATOM 1849 C CA . ASN B 1 160 ? 11.855 29.293 51.143 1.00 81.01 924 ASN B CA 1
ATOM 1850 C C . ASN B 1 160 ? 11.405 30.080 49.921 1.00 83.28 924 ASN B C 1
ATOM 1851 O O . ASN B 1 160 ? 10.504 29.651 49.182 1.00 85.93 924 ASN B O 1
ATOM 1856 N N . PHE B 1 161 ? 12.030 31.259 49.734 1.00 74.96 925 PHE B N 1
ATOM 1857 C CA . PHE B 1 161 ? 11.788 32.158 48.607 1.00 74.33 925 PHE B CA 1
ATOM 1858 C C . PHE B 1 161 ? 12.303 31.514 47.297 1.00 83.51 925 PHE B C 1
ATOM 1859 O O . PHE B 1 161 ? 13.128 30.585 47.356 1.00 85.06 925 PHE B O 1
ATOM 1867 N N . PRO B 1 162 ? 11.846 31.986 46.107 1.00 82.20 926 PRO B N 1
ATOM 1868 C CA . PRO B 1 162 ? 12.341 31.391 44.848 1.00 85.50 926 PRO B CA 1
ATOM 1869 C C . PRO B 1 162 ? 13.862 31.424 44.741 1.00 88.80 926 PRO B C 1
ATOM 1870 O O . PRO B 1 162 ? 14.481 32.449 45.050 1.00 84.18 926 PRO B O 1
ATOM 1874 N N . HIS B 1 163 ? 14.461 30.292 44.333 1.00 90.12 927 HIS B N 1
ATOM 1875 C CA . HIS B 1 163 ? 15.909 30.156 44.179 1.00 89.51 927 HIS B CA 1
ATOM 1876 C C . HIS B 1 163 ? 16.510 31.313 43.354 1.00 91.09 927 HIS B C 1
ATOM 1877 O O . HIS B 1 163 ? 15.942 31.725 42.336 1.00 93.52 927 HIS B O 1
ATOM 1884 N N . GLY B 1 164 ? 17.621 31.852 43.833 1.00 82.42 928 GLY B N 1
ATOM 1885 C CA . GLY B 1 164 ? 18.300 32.959 43.170 1.00 79.43 928 GLY B CA 1
ATOM 1886 C C . GLY B 1 164 ? 17.817 34.309 43.640 1.00 78.17 928 GLY B C 1
ATOM 1887 O O . GLY B 1 164 ? 18.605 35.257 43.665 1.00 74.00 928 GLY B O 1
ATOM 1888 N N . MET B 1 165 ? 16.507 34.400 44.003 1.00 75.16 929 MET B N 1
ATOM 1889 C CA . MET B 1 165 ? 15.828 35.608 44.484 1.00 72.34 929 MET B CA 1
ATOM 1890 C C . MET B 1 165 ? 16.081 36.810 43.559 1.00 77.19 929 MET B C 1
ATOM 1891 O O . MET B 1 165 ? 16.474 37.884 44.018 1.00 74.04 929 MET B O 1
ATOM 1896 N N . LEU B 1 166 ? 15.881 36.603 42.245 1.00 78.29 930 LEU B N 1
ATOM 1897 C CA . LEU B 1 166 ? 16.135 37.587 41.189 1.00 79.15 930 LEU B CA 1
ATOM 1898 C C . LEU B 1 166 ? 15.096 38.705 41.094 1.00 84.42 930 LEU B C 1
ATOM 1899 O O . LEU B 1 166 ? 15.476 39.839 40.811 1.00 82.41 930 LEU B O 1
ATOM 1904 N N . ASP B 1 167 ? 13.792 38.397 41.313 1.00 84.61 931 ASP B N 1
ATOM 1905 C CA . ASP B 1 167 ? 12.722 39.405 41.262 1.00 84.96 931 ASP B CA 1
ATOM 1906 C C . ASP B 1 167 ? 12.133 39.676 42.649 1.00 83.99 931 ASP B C 1
ATOM 1907 O O . ASP B 1 167 ? 11.088 39.123 43.004 1.00 84.80 931 ASP B O 1
ATOM 1912 N N . LEU B 1 168 ? 12.800 40.562 43.411 1.00 75.52 932 LEU B N 1
ATOM 1913 C CA . LEU B 1 168 ? 12.412 40.962 44.768 1.00 72.31 932 LEU B CA 1
ATOM 1914 C C . LEU B 1 168 ? 11.023 41.603 44.861 1.00 79.24 932 LEU B C 1
ATOM 1915 O O . LEU B 1 168 ? 10.331 41.392 45.851 1.00 79.39 932 LEU B O 1
ATOM 1920 N N . GLU B 1 169 ? 10.600 42.338 43.815 1.00 78.38 933 GLU B N 1
ATOM 1921 C CA . GLU B 1 169 ? 9.289 43.005 43.740 1.00 80.33 933 GLU B CA 1
ATOM 1922 C C . GLU B 1 169 ? 8.147 42.009 43.580 1.00 85.99 933 GLU B C 1
ATOM 1923 O O . GLU B 1 169 ? 7.096 42.184 44.197 1.00 86.15 933 GLU B O 1
ATOM 1929 N N . GLU B 1 170 ? 8.368 40.962 42.763 1.00 83.92 934 GLU B N 1
ATOM 1930 C CA . GLU B 1 170 ? 7.428 39.876 42.491 1.00 87.13 934 GLU B CA 1
ATOM 1931 C C . GLU B 1 170 ? 7.322 38.954 43.708 1.00 85.83 934 GLU B C 1
ATOM 1932 O O . GLU B 1 170 ? 6.222 38.505 44.033 1.00 86.19 934 GLU B O 1
ATOM 1938 N N . ILE B 1 171 ? 8.468 38.655 44.361 1.00 78.17 935 ILE B N 1
ATOM 1939 C CA . ILE B 1 171 ? 8.524 37.807 45.557 1.00 75.30 935 ILE B CA 1
ATOM 1940 C C . ILE B 1 171 ? 7.600 38.398 46.626 1.00 77.67 935 ILE B C 1
ATOM 1941 O O . ILE B 1 171 ? 6.735 37.681 47.128 1.00 80.17 935 ILE B O 1
ATOM 1946 N N . ALA B 1 172 ? 7.749 39.715 46.919 1.00 70.52 936 ALA B N 1
ATOM 1947 C CA . ALA B 1 172 ? 6.943 40.460 47.893 1.00 69.12 936 ALA B CA 1
ATOM 1948 C C . ALA B 1 172 ? 5.447 40.534 47.511 1.00 76.73 936 ALA B C 1
ATOM 1949 O O . ALA B 1 172 ? 4.582 40.353 48.371 1.00 76.73 936 ALA B O 1
ATOM 1951 N N . ALA B 1 173 ? 5.159 40.768 46.220 1.00 76.47 937 ALA B N 1
ATOM 1952 C CA . ALA B 1 173 ? 3.808 40.837 45.667 1.00 81.07 937 ALA B CA 1
ATOM 1953 C C . ALA B 1 173 ? 3.039 39.509 45.767 1.00 88.00 937 ALA B C 1
ATOM 1954 O O . ALA B 1 173 ? 1.846 39.523 46.073 1.00 89.83 937 ALA B O 1
ATOM 1956 N N . ASN B 1 174 ? 3.709 38.375 45.510 1.00 85.09 938 ASN B N 1
ATOM 1957 C CA . ASN B 1 174 ? 3.068 37.059 45.524 1.00 87.99 938 ASN B CA 1
ATOM 1958 C C . ASN B 1 174 ? 3.125 36.319 46.864 1.00 90.02 938 ASN B C 1
ATOM 1959 O O . ASN B 1 174 ? 2.426 35.313 47.021 1.00 93.38 938 ASN B O 1
ATOM 1964 N N . SER B 1 175 ? 3.938 36.801 47.822 1.00 81.29 939 SER B N 1
ATOM 1965 C CA . SER B 1 175 ? 4.080 36.174 49.141 1.00 79.64 939 SER B CA 1
ATOM 1966 C C . SER B 1 175 ? 2.799 36.264 49.952 1.00 87.46 939 SER B C 1
ATOM 1967 O O . SER B 1 175 ? 2.228 37.355 50.078 1.00 87.74 939 SER B O 1
ATOM 1970 N N . LYS B 1 176 ? 2.349 35.112 50.493 1.00 86.15 940 LYS B N 1
ATOM 1971 C CA . LYS B 1 176 ? 1.156 35.014 51.341 1.00 87.52 940 LYS B CA 1
ATOM 1972 C C . LYS B 1 176 ? 1.525 34.550 52.757 1.00 89.21 940 LYS B C 1
ATOM 1973 O O . LYS B 1 176 ? 0.640 34.296 53.575 1.00 91.51 940 LYS B O 1
ATOM 1979 N N . ASP B 1 177 ? 2.829 34.466 53.041 1.00 81.94 941 ASP B N 1
ATOM 1980 C CA . ASP B 1 177 ? 3.390 33.986 54.306 1.00 80.74 941 ASP B CA 1
ATOM 1981 C C . ASP B 1 177 ? 3.469 35.038 55.414 1.00 81.75 941 ASP B C 1
ATOM 1982 O O . ASP B 1 177 ? 3.548 34.667 56.586 1.00 81.31 941 ASP B O 1
ATOM 1987 N N . PHE B 1 178 ? 3.469 36.340 55.058 1.00 76.65 942 PHE B N 1
ATOM 1988 C CA . PHE B 1 178 ? 3.567 37.432 56.042 1.00 74.13 942 PHE B CA 1
ATOM 1989 C C . PHE B 1 178 ? 2.368 38.358 55.904 1.00 79.08 942 PHE B C 1
ATOM 1990 O O . PHE B 1 178 ? 2.476 39.416 55.266 1.00 80.61 942 PHE B O 1
ATOM 1998 N N . PRO B 1 179 ? 1.201 37.945 56.456 1.00 73.68 943 PRO B N 1
ATOM 1999 C CA . PRO B 1 179 ? -0.003 38.763 56.301 1.00 74.48 943 PRO B CA 1
ATOM 2000 C C . PRO B 1 179 ? -0.025 40.027 57.150 1.00 75.71 943 PRO B C 1
ATOM 2001 O O . PRO B 1 179 ? -0.863 40.894 56.921 1.00 78.18 943 PRO B O 1
ATOM 2005 N N . ASN B 1 180 ? 0.879 40.141 58.125 1.00 68.16 944 ASN B N 1
ATOM 2006 C CA . ASN B 1 180 ? 0.947 41.330 58.976 1.00 67.13 944 ASN B CA 1
ATOM 2007 C C . ASN B 1 180 ? 1.843 42.403 58.356 1.00 70.07 944 ASN B C 1
ATOM 2008 O O . ASN B 1 180 ? 1.976 43.497 58.913 1.00 70.24 944 ASN B O 1
ATOM 2013 N N . MET B 1 181 ? 2.415 42.090 57.178 1.00 64.92 945 MET B N 1
ATOM 2014 C CA . MET B 1 181 ? 3.306 42.950 56.419 1.00 62.48 945 MET B CA 1
ATOM 2015 C C . MET B 1 181 ? 2.702 43.348 55.092 1.00 66.74 945 MET B C 1
ATOM 2016 O O . MET B 1 181 ? 2.147 42.508 54.379 1.00 67.96 945 MET B O 1
ATOM 2021 N N . SER B 1 182 ? 2.831 44.632 54.746 1.00 62.87 946 SER B N 1
ATOM 2022 C CA . SER B 1 182 ? 2.342 45.138 53.468 1.00 64.66 946 SER B CA 1
ATOM 2023 C C . SER B 1 182 ? 3.330 44.747 52.364 1.00 65.41 946 SER B C 1
ATOM 2024 O O . SER B 1 182 ? 4.437 44.321 52.679 1.00 60.61 946 SER B O 1
ATOM 2027 N N . GLU B 1 183 ? 2.927 44.830 51.086 1.00 66.32 947 GLU B N 1
ATOM 2028 C CA . GLU B 1 183 ? 3.812 44.477 49.965 1.00 66.24 947 GLU B CA 1
ATOM 2029 C C . GLU B 1 183 ? 5.018 45.409 49.936 1.00 71.36 947 GLU B C 1
ATOM 2030 O O . GLU B 1 183 ? 6.150 44.914 49.860 1.00 69.37 947 GLU B O 1
ATOM 2036 N N . THR B 1 184 ? 4.788 46.751 50.044 1.00 70.17 948 THR B N 1
ATOM 2037 C CA . THR B 1 184 ? 5.876 47.743 50.039 1.00 69.20 948 THR B CA 1
ATOM 2038 C C . THR B 1 184 ? 6.899 47.539 51.165 1.00 71.53 948 THR B C 1
ATOM 2039 O O . THR B 1 184 ? 8.093 47.756 50.949 1.00 69.00 948 THR B O 1
ATOM 2043 N N . ASP B 1 185 ? 6.424 47.079 52.341 1.00 68.85 949 ASP B N 1
ATOM 2044 C CA . ASP B 1 185 ? 7.214 46.811 53.535 1.00 65.75 949 ASP B CA 1
ATOM 2045 C C . ASP B 1 185 ? 8.034 45.532 53.439 1.00 65.97 949 ASP B C 1
ATOM 2046 O O . ASP B 1 185 ? 9.207 45.562 53.799 1.00 64.29 949 ASP B O 1
ATOM 2051 N N . LEU B 1 186 ? 7.459 44.415 52.947 1.00 62.24 950 LEU B N 1
ATOM 2052 C CA . LEU B 1 186 ? 8.227 43.174 52.762 1.00 59.56 950 LEU B CA 1
ATOM 2053 C C . LEU B 1 186 ? 9.279 43.418 51.707 1.00 65.26 950 LEU B C 1
ATOM 2054 O O . LEU B 1 186 ? 10.408 42.955 51.869 1.00 65.24 950 LEU B O 1
ATOM 2059 N N . CYS B 1 187 ? 8.937 44.165 50.650 1.00 63.46 951 CYS B N 1
ATOM 2060 C CA . CYS B 1 187 ? 9.886 44.492 49.597 1.00 64.01 951 CYS B CA 1
ATOM 2061 C C . CYS B 1 187 ? 11.067 45.341 50.102 1.00 63.43 951 CYS B C 1
ATOM 2062 O O . CYS B 1 187 ? 12.220 45.080 49.746 1.00 62.27 951 CYS B O 1
ATOM 2065 N N . PHE B 1 188 ? 10.774 46.317 50.963 1.00 57.51 952 PHE B N 1
ATOM 2066 C CA . PHE B 1 188 ? 11.765 47.174 51.597 1.00 54.81 952 PHE B CA 1
ATOM 2067 C C . PHE B 1 188 ? 12.760 46.327 52.416 1.00 57.04 952 PHE B C 1
ATOM 2068 O O . PHE B 1 188 ? 13.972 46.519 52.296 1.00 55.94 952 PHE B O 1
ATOM 2076 N N . LEU B 1 189 ? 12.243 45.380 53.225 1.00 52.92 953 LEU B N 1
ATOM 2077 C CA . LEU B 1 189 ? 13.034 44.457 54.051 1.00 49.21 953 LEU B CA 1
ATOM 2078 C C . LEU B 1 189 ? 13.868 43.501 53.197 1.00 55.50 953 LEU B C 1
ATOM 2079 O O . LEU B 1 189 ? 15.041 43.265 53.520 1.00 56.25 953 LEU B O 1
ATOM 2084 N N . LEU B 1 190 ? 13.270 42.940 52.119 1.00 51.68 954 LEU B N 1
ATOM 2085 C CA . LEU B 1 190 ? 13.966 42.029 51.212 1.00 49.74 954 LEU B CA 1
ATOM 2086 C C . LEU B 1 190 ? 15.134 42.738 50.535 1.00 51.44 954 LEU B C 1
ATOM 2087 O O . LEU B 1 190 ? 16.189 42.126 50.355 1.00 50.63 954 LEU B O 1
ATOM 2092 N N . HIS B 1 191 ? 14.968 44.040 50.231 1.00 47.45 955 HIS B N 1
ATOM 2093 C CA . HIS B 1 191 ? 16.008 44.885 49.653 1.00 46.55 955 HIS B CA 1
ATOM 2094 C C . HIS B 1 191 ? 17.140 45.129 50.647 1.00 50.10 955 HIS B C 1
ATOM 2095 O O . HIS B 1 191 ? 18.294 45.149 50.236 1.00 51.05 955 HIS B O 1
ATOM 2102 N N . TRP B 1 192 ? 16.828 45.246 51.958 1.00 45.18 956 TRP B N 1
ATOM 2103 C CA . TRP B 1 192 ? 17.838 45.416 53.007 1.00 42.09 956 TRP B CA 1
ATOM 2104 C C . TRP B 1 192 ? 18.589 44.115 53.256 1.00 43.56 956 TRP B C 1
ATOM 2105 O O . TRP B 1 192 ? 19.800 44.158 53.422 1.00 44.02 956 TRP B O 1
ATOM 2116 N N . LEU B 1 193 ? 17.903 42.965 53.257 1.00 38.25 957 LEU B N 1
ATOM 2117 C CA . LEU B 1 193 ? 18.545 41.663 53.513 1.00 37.09 957 LEU B CA 1
ATOM 2118 C C . LEU B 1 193 ? 19.428 41.192 52.390 1.00 44.29 957 LEU B C 1
ATOM 2119 O O . LEU B 1 193 ? 20.341 40.379 52.602 1.00 45.15 957 LEU B O 1
ATOM 2124 N N . ASN B 1 194 ? 19.148 41.703 51.183 1.00 42.31 958 ASN B N 1
ATOM 2125 C CA . ASN B 1 194 ? 19.867 41.384 49.960 1.00 41.50 958 ASN B CA 1
ATOM 2126 C C . ASN B 1 194 ? 21.373 41.711 50.051 1.00 43.40 958 ASN B C 1
ATOM 2127 O O . ASN B 1 194 ? 21.751 42.855 50.372 1.00 41.11 958 ASN B O 1
ATOM 2132 N N . PRO B 1 195 ? 22.257 40.736 49.750 1.00 41.02 959 PRO B N 1
ATOM 2133 C CA . PRO B 1 195 ? 23.697 41.043 49.738 1.00 39.52 959 PRO B CA 1
ATOM 2134 C C . PRO B 1 195 ? 24.026 42.112 48.682 1.00 42.33 959 PRO B C 1
ATOM 2135 O O . PRO B 1 195 ? 23.403 42.175 47.599 1.00 42.21 959 PRO B O 1
ATOM 2139 N N . LYS B 1 196 ? 24.937 43.013 49.048 1.00 37.17 960 LYS B N 1
ATOM 2140 C CA . LYS B 1 196 ? 25.307 44.124 48.195 1.00 37.14 960 LYS B CA 1
ATOM 2141 C C . LYS B 1 196 ? 26.780 44.078 47.865 1.00 43.22 960 LYS B C 1
ATOM 2142 O O . LYS B 1 196 ? 27.595 43.843 48.751 1.00 43.33 960 LYS B O 1
ATOM 2148 N N . LYS B 1 197 ? 27.107 44.191 46.567 1.00 41.96 961 LYS B N 1
ATOM 2149 C CA . LYS B 1 197 ? 28.491 44.161 46.106 1.00 41.95 961 LYS B CA 1
ATOM 2150 C C . LYS B 1 197 ? 29.223 45.403 46.545 1.00 44.99 961 LYS B C 1
ATOM 2151 O O . LYS B 1 197 ? 28.615 46.484 46.646 1.00 46.45 961 LYS B O 1
ATOM 2157 N N . ILE B 1 198 ? 30.522 45.236 46.841 1.00 37.39 962 ILE B N 1
ATOM 2158 C CA . ILE B 1 198 ? 31.373 46.351 47.208 1.00 34.88 962 ILE B CA 1
ATOM 2159 C C . ILE B 1 198 ? 32.033 46.876 45.916 1.00 39.76 962 ILE B C 1
ATOM 2160 O O . ILE B 1 198 ? 32.682 46.098 45.198 1.00 39.85 962 ILE B O 1
ATOM 2165 N N . ASN B 1 199 ? 31.847 48.184 45.618 1.00 36.48 963 ASN B N 1
ATOM 2166 C CA . ASN B 1 199 ? 32.487 48.849 44.494 1.00 38.43 963 ASN B CA 1
ATOM 2167 C C . ASN B 1 199 ? 33.926 49.07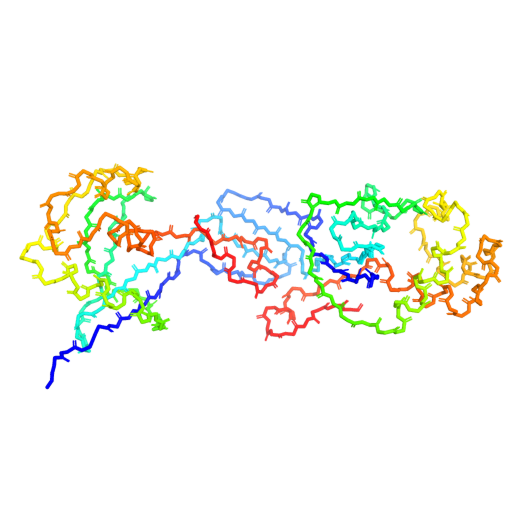9 44.908 1.00 46.32 963 ASN B C 1
ATOM 2168 O O . ASN B 1 199 ? 34.204 49.909 45.784 1.00 47.37 963 ASN B O 1
ATOM 2173 N N . LEU B 1 200 ? 34.840 48.309 44.313 1.00 44.49 964 LEU B N 1
ATOM 2174 C CA . LEU B 1 200 ? 36.258 48.381 44.658 1.00 44.93 964 LEU B CA 1
ATOM 2175 C C . LEU B 1 200 ? 36.948 49.707 44.315 1.00 48.58 964 LEU B C 1
ATOM 2176 O O . LEU B 1 200 ? 37.837 50.127 45.063 1.00 48.91 964 LEU B O 1
ATOM 2181 N N . ALA B 1 201 ? 36.528 50.377 43.216 1.00 43.29 965 ALA B N 1
ATOM 2182 C CA . ALA B 1 201 ? 37.087 51.681 42.854 1.00 43.34 965 ALA B CA 1
ATOM 2183 C C . ALA B 1 201 ? 36.709 52.703 43.919 1.00 47.18 965 ALA B C 1
ATOM 2184 O O . ALA B 1 201 ? 37.564 53.489 44.285 1.00 48.86 965 ALA B O 1
ATOM 2186 N N . ASP B 1 202 ? 35.499 52.614 44.510 1.00 41.95 966 ASP B N 1
ATOM 2187 C CA . ASP B 1 202 ? 35.086 53.512 45.594 1.00 42.82 966 ASP B CA 1
ATOM 2188 C C . ASP B 1 202 ? 35.749 53.141 46.921 1.00 44.20 966 ASP B C 1
ATOM 2189 O O . ASP B 1 202 ? 36.118 54.018 47.698 1.00 44.79 966 ASP B O 1
ATOM 2194 N N . ARG B 1 203 ? 35.843 51.847 47.208 1.00 38.28 967 ARG B N 1
ATOM 2195 C CA . ARG B 1 203 ? 36.446 51.380 48.439 1.00 36.63 967 ARG B CA 1
ATOM 2196 C C . ARG B 1 203 ? 37.950 51.729 48.520 1.00 41.51 967 ARG B C 1
ATOM 2197 O O . ARG B 1 203 ? 38.436 52.025 49.591 1.00 44.37 967 ARG B O 1
ATOM 2205 N N . MET B 1 204 ? 38.646 51.801 47.396 1.00 37.28 968 MET B N 1
ATOM 2206 C CA . MET B 1 204 ? 40.056 52.205 47.345 1.00 38.02 968 MET B CA 1
ATOM 2207 C C . MET B 1 204 ? 40.174 53.720 47.605 1.00 46.93 968 MET B C 1
ATOM 2208 O O . MET B 1 204 ? 41.227 54.196 48.029 1.00 50.51 968 MET B O 1
ATOM 2213 N N . LEU B 1 205 ? 39.067 54.463 47.393 1.00 41.90 969 LEU B N 1
ATOM 2214 C CA . LEU B 1 205 ? 38.951 55.900 47.620 1.00 43.21 969 LEU B CA 1
ATOM 2215 C C . LEU B 1 205 ? 38.343 56.171 49.017 1.00 50.04 969 LEU B C 1
ATOM 2216 O O . LEU B 1 205 ? 37.944 57.296 49.324 1.00 51.76 969 LEU B O 1
ATOM 2221 N N . GLY B 1 206 ? 38.316 55.110 49.846 1.00 45.97 970 GLY B N 1
ATOM 2222 C CA . GLY B 1 206 ? 37.835 55.095 51.222 1.00 45.35 970 GLY B CA 1
ATOM 2223 C C . GLY B 1 206 ? 36.345 55.278 51.408 1.00 49.52 970 GLY B C 1
ATOM 2224 O O . GLY B 1 206 ? 35.907 55.741 52.466 1.00 49.76 970 GLY B O 1
ATOM 2225 N N . LEU B 1 207 ? 35.552 54.913 50.393 1.00 46.68 971 LEU B N 1
ATOM 2226 C CA . LEU B 1 207 ? 34.083 55.009 50.456 1.00 47.59 971 LEU B CA 1
ATOM 2227 C C . LEU B 1 207 ? 33.519 53.595 50.747 1.00 49.42 971 LEU B C 1
ATOM 2228 O O . LEU B 1 207 ? 34.211 52.620 50.450 1.00 47.99 971 LEU B O 1
ATOM 2233 N N . SER B 1 208 ? 32.311 53.457 51.348 1.00 45.63 972 SER B N 1
ATOM 2234 C CA . SER B 1 208 ? 31.809 52.100 51.618 1.00 43.37 972 SER B CA 1
ATOM 2235 C C . SER B 1 208 ? 31.709 51.266 50.345 1.00 48.02 972 SER B C 1
ATOM 2236 O O . SER B 1 208 ? 31.987 50.056 50.381 1.00 46.47 972 SER B O 1
ATOM 2239 N N . GLY B 1 209 ? 31.388 51.939 49.233 1.00 45.11 973 GLY B N 1
ATOM 2240 C CA . GLY B 1 209 ? 31.238 51.309 47.940 1.00 44.97 973 GLY B CA 1
ATOM 2241 C C . GLY B 1 209 ? 30.041 50.388 47.895 1.00 51.87 973 GLY B C 1
ATOM 2242 O O . GLY B 1 209 ? 29.881 49.670 46.913 1.00 50.81 973 GLY B O 1
ATOM 2243 N N . VAL B 1 210 ? 29.191 50.398 48.954 1.00 53.91 974 VAL B N 1
ATOM 2244 C CA . VAL B 1 210 ? 27.973 49.576 49.047 1.00 56.13 974 VAL B CA 1
ATOM 2245 C C . VAL B 1 210 ? 26.765 50.273 48.488 1.00 70.25 974 VAL B C 1
ATOM 2246 O O . VAL B 1 210 ? 26.405 51.388 48.904 1.00 71.60 974 VAL B O 1
ATOM 2250 N N . GLN B 1 211 ? 26.166 49.582 47.513 1.00 72.89 975 GLN B N 1
ATOM 2251 C CA . GLN B 1 211 ? 24.913 49.828 46.805 1.00 77.46 975 GLN B CA 1
ATOM 2252 C C . GLN B 1 211 ? 24.620 48.608 45.909 1.00 84.51 975 GLN B C 1
ATOM 2253 O O . GLN B 1 211 ? 25.568 48.033 45.321 1.00 82.73 975 GLN B O 1
ATOM 2259 N N . GLU B 1 212 ? 23.295 48.194 45.899 1.00 82.51 976 GLU B N 1
ATOM 2260 C CA . GLU B 1 212 ? 22.641 47.059 45.223 1.00 108.36 976 GLU B CA 1
ATOM 2261 C C . GLU B 1 212 ? 23.479 46.284 44.194 1.00 130.55 976 GLU B C 1
ATOM 2262 O O . GLU B 1 212 ? 24.138 45.298 44.541 1.00 77.97 976 GLU B O 1
#

Sequence (280 aa):
KISLFYTEEHEIMKFSWRGVTADTRALRRFGFSLAAGRSVWTLEMDAGVLTGRLIRLNDEKWTEMKDDKIVSLIEKFTSNKYWSKVNFPHGMLDLEEIAANSKDFPNMSETDLCFLLHWLNPKKINLADRMLGLSGVQSQAKISLFYTEEHEIMKFFSWRGVTADTRALRRFGFSLAAGRSVWTLEMDAGVLTGRLIRLNDEKWTEMKDDKIVSLIEKFTSNKYWSKVNFPHGMLDLEEIAANSKDFPNMSETDLCFLLHWLNPKKINLADRMLGLSGVQE

Foldseek 3Di:
DKWKKKAWAQPDWDDDVVDIDTDLKTKMAIWMAPDPPHFTKAQDDDPNAGQQAIDGDDVTDIDTDDDPLLSVLVVQQVVFPCSNVTGFPTRCPPLLVSLVPDPRRPSADSVSSSVNSVVRDMFMFRVVCVVVPHTSRD/DAAFKWKKKFWPQADWDQDPVGTDGDQLIWMAIWMARHPPGFTKAQDDDPNAGQQAIDTDDVTDIDTDDDPLLRVLVVQQVVFPCSNVTGFPTRCPPLLVSLVPDPRRPSADSVSSSVNSLVRDMFGADVVVVVVVHRSTDD

InterPro domains:
  IPR000605 Helicase, superfamily 3, single-stranded DNA/RNA virus [PF00910] (1226-1328)
  IPR001205 RNA-directed RNA polymerase, C-terminal domain [PF00680] (1782-2197)
  IPR001676 Picornavirus capsid [PF00073] (53-214)
  IPR001676 Picornavirus capsid [PF00073] (334-434)
  IPR004004 Helicase/polymerase/peptidase polyprotein, Calicivirus-type [PR00918] (1220-1240)
  IPR004004 Helicase/polymerase/peptidase polyprotein, Calicivirus-type [PR00918] (1299-1318)
  IPR004004 Helicase/polymerase/peptidase polyprotein, Calicivirus-type [PR00918] (1979-1994)
  IPR004004 Helicase/polymerase/peptidase polyprotein, Calicivirus-type [PR00918] (2080-2091)
  IPR007094 RNA-directed RNA polymerase, catalytic domain [PS50507] (1976-2097)
  IPR009003 Peptidase S1, PA clan [SSF50494] (1523-1733)
  IPR014759 Helicase, superfamily 3, single-stranded RNA virus [PS51218] (1204-1366)
  IPR024354 Hepatitis A virus, protein VP1-2A [PF12944] (549-716)
  IPR029053 Viral coat protein subunit [G3DSA:2.60.120.20] (24-245)
  IPR029053 Viral coat protein subunit [G3DSA:2.60.120.20] (246-491)
  IPR029053 Viral coat protein subunit [G3DSA:2.60.120.20] (492-769)
  IPR033703 Picornavirus/Calicivirus coat protein [cd00205] (83-243)
  IPR033703 Picornavirus/Calicivirus coat protein [cd00205] (300-481)
  IPR043128 Reverse transcriptase/Diguanylate cyclase domain [G3DSA:3.30.70.270] (2008-2132)
  IPR043502 DNA/RNA polymerase superfamily [SSF56672] (1738-2220)
  IPR044067 Picornavirales 3C/3C-like protease domain [PS51874] (1514-1728)

Organism: Human hepatitis A virus genotype IB (isolate HM175) (NCBI:txid12098)

Secondary structure (DSSP, 8-state):
--EEEEEEE-S-EEEETTEEEE-SEEEEEEEEESSTTSPPEEEEEETTEEEEEEEE--SS--EEE--HHHHHHHHHHTTSTTSTT-BPPTT---HHHHHHH--S-TTS-HHHHHHHHHHHS-EEEEHHHHHTTS----/-PPPPEEEEEEES---EEETTEEEEETT-EEEEEEESSTTSPPEEEEEETTEEEEEEEE--SS--EEE--HHHHHHHHHHTTSTTSTT-BPPTB---HHHHHHH--S-TTS-HHHHHHHHHHHS-EEB-HHHHHTTS--B--

Radius of gyration: 25.46 Å; Cα contacts (8 Å, |Δi|>4): 519; chains: 2; bounding box: 55×63×55 Å